Protein 2E6M (pdb70)

GO terms:
  GO:0005634 nucleus (C, EXP)
  GO:0016887 ATP hydrolysis activity (F, EXP)
  GO:0005634 nucleus (C, IDA)
  GO:0005654 nucleoplasm (C, IDA)
  GO:0008408 3'-5' exonuclease activity (F, IDA)
  GO:0008340 determination of adult lifespan (P, IGI)
  GO:0000723 telomere maintenance (P, IGI)
  GO:0040009 regulation of growth rate (P, IMP)
  GO:0006259 DNA metabolic process (P, IMP)
  GO:0006260 DNA replication (P, IMP)
  GO:0090399 replicative senescence (P, IMP)
  GO:0000723 telomere maintenance (P, IMP)
  GO:0000781 chromosome, telomeric region (C, IMP)
  GO:0005657 replication fork (C, IMP)
  GO:0032392 DNA geometric change (P, IMP)
  GO:0005515 protein binding (F, IPI)

Nearest PDB structures (foldseek):
  2e6m-assembly1_A  TM=1.005E+00  e=3.335E-43  Mus musculus
  2fbv-assembly1_A  TM=9.699E-01  e=2.299E-34  Homo sapiens
  5zo3-assembly1_A  TM=8.367E-01  e=3.789E-10  Agrobacterium fabrum str. J-07
  7mpr-assembly1_A  TM=8.235E-01  e=8.306E-09  Brucella melitensis
  7mpu-assembly1_A-2  TM=7.447E-01  e=1.661E-08  Brucella melitensis

Solvent-accessible surface area: 9569 Å² total; per-residue (Å²): 209,76,77,97,12,99,9,89,25,71,58,37,45,1,89,98,21,87,55,0,18,135,29,0,86,31,5,28,156,166,43,74,117,42,53,15,0,0,2,29,7,15,95,25,123,194,80,190,155,30,142,3,0,0,0,0,0,0,34,39,95,75,69,0,5,0,0,0,9,46,43,22,126,91,37,1,100,1,0,78,117,0,0,58,45,150,44,4,78,0,0,2,37,46,0,84,43,10,20,144,19,0,67,138,26,47,108,1,78,1,38,40,64,26,30,0,25,90,29,0,28,116,96,48,181,51,100,104,140,50,55,35,8,22,0,0,86,116,18,36,33,70,52,11,91,97,61,151,81,23,79,46,25,67,0,50,81,107,84,5,76,134,88,8,44,64,22,0,0,8,15,0,12,0,0,12,45,0,44,76,104,2,52,115,91,125

Foldseek 3Di:
DFAAFWLPADEAEAEEQVVVLVVLVVVVVPDWAPAEWQWDWAWADPPDDIATQWIKTHRDSHYIYIYGDLSYPAHRPNNLCSQQPQRYEYFAAPVVVVQVRCCVRPVRGGHRYHHLVVLCCVLVVHDDDDDLQRLCCVQVVHGYDCDCCQRNDHSSDPPQDPVNSGNNRSRSVSRVVSCVSSVDDD

Sequence (186 aa):
NLPFLEFPGSIVYSYEASDCSFLSEDISMRLSDGDVVGFDMEWPPPGKRSRVAVIQLCVSESKCYLFHISSMSVFPQGLKMLLENKSIKKAGVGIEGDQWKLLRDFDVKLESFVELTDVANEKLKCAETWSLNGLVKHVLGKQLLKDKSIRCSNWSNFPLTEDQKLYAATDAYAGLIIYQKLGNLG

Radius of gyration: 15.63 Å; Cα contacts (8 Å, |Δi|>4): 360; chains: 1; bounding box: 38×46×33 Å

Secondary structure (DSSP, 8-state):
-PPBP---SEEEEE-SHHHHHHHHHHHHHH--TT-EEEEEEE-----SPPPP-EEEEE-SSSEEEEE-GGG-SS--HHHHHHHT-TTSEEEESSHHHHHHHHHHHH-----SEEEHHHHHHHHTT------HHHHIIIIIS-B----HHHHTS-TTSSSPPHHHHHHHHHHHHHHHHHHHHHHT--

B-factor: mean 24.96, std 11.15, range [9.78, 68.87]

Structure (mmCIF, N/CA/C/O backbone):
data_2E6M
#
_entry.id   2E6M
#
_cell.length_a   54.925
_cell.length_b   59.189
_cell.length_c   60.466
_cell.angle_alpha   90.00
_cell.angle_beta   90.00
_cell.angle_gamma   90.00
#
_symmetry.space_group_name_H-M   'P 21 21 21'
#
loop_
_entity.id
_entity.type
_entity.pdbx_description
1 polymer 'Werner syndrome ATP-dependent helicase homolog'
2 non-polymer 'SULFATE ION'
3 water water
#
loop_
_atom_site.group_PDB
_atom_site.id
_atom_site.type_symbol
_atom_site.label_atom_id
_atom_site.label_alt_id
_atom_site.label_comp_id
_atom_site.label_asym_id
_atom_site.label_entity_id
_atom_site.label_seq_id
_atom_site.pdbx_PDB_ins_code
_atom_site.Cartn_x
_atom_site.Cartn_y
_atom_site.Cartn_z
_atom_site.occupancy
_atom_site.B_iso_or_equiv
_atom_site.auth_seq_id
_atom_site.auth_comp_id
_atom_site.auth_asym_id
_atom_site.auth_atom_id
_atom_site.pdbx_PDB_model_num
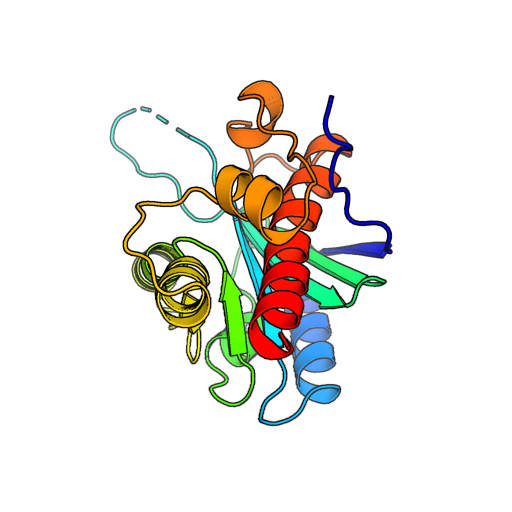ATOM 1 N N . ASN A 1 7 ? 1.654 8.465 54.046 1.00 51.48 37 ASN A N 1
ATOM 2 C CA . ASN A 1 7 ? 2.986 9.054 54.365 1.00 50.80 37 ASN A CA 1
ATOM 3 C C . ASN A 1 7 ? 4.122 8.080 54.081 1.00 49.36 37 ASN A C 1
ATOM 4 O O . ASN A 1 7 ? 4.408 7.196 54.893 1.00 49.89 37 ASN A O 1
ATOM 9 N N . LEU A 1 8 ? 4.761 8.233 52.926 1.00 46.52 38 LEU A N 1
ATOM 10 C CA . LEU A 1 8 ? 5.884 7.374 52.570 1.00 43.40 38 LEU A CA 1
ATOM 11 C C . LEU A 1 8 ? 7.180 8.065 52.967 1.00 40.98 38 LEU A C 1
ATOM 12 O O . LEU A 1 8 ? 7.328 9.278 52.793 1.00 39.79 38 LEU A O 1
ATOM 17 N N . PRO A 1 9 ? 8.135 7.304 53.523 1.00 39.48 39 PRO A N 1
ATOM 18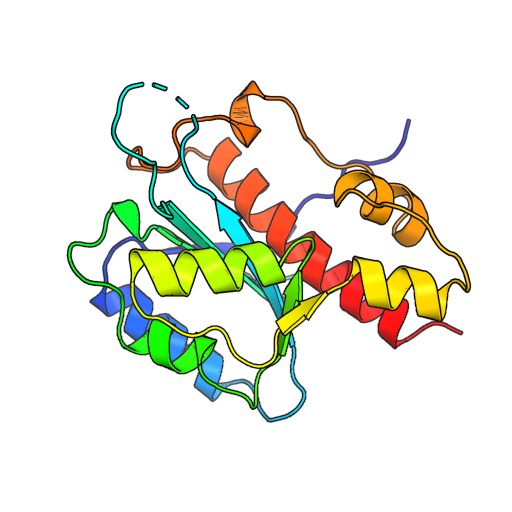 C CA . PRO A 1 9 ? 9.418 7.878 53.935 1.00 38.39 39 PRO A CA 1
ATOM 19 C C . PRO A 1 9 ? 10.102 8.505 52.723 1.00 37.65 39 PRO A C 1
ATOM 20 O O . PRO A 1 9 ? 9.891 8.072 51.590 1.00 36.65 39 PRO A O 1
ATOM 24 N N . PHE A 1 10 ? 10.912 9.529 52.960 1.00 36.28 40 PHE A N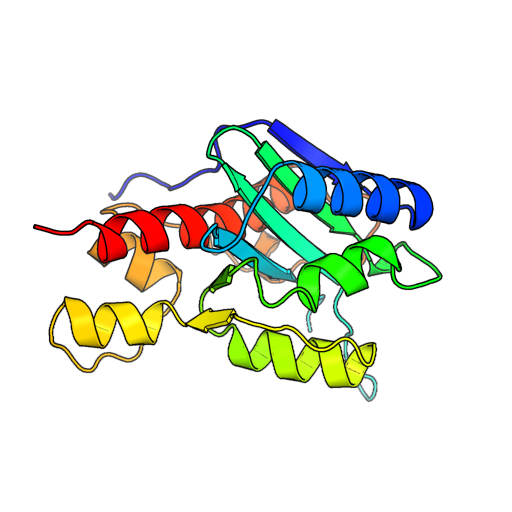 1
ATOM 25 C CA . PHE A 1 10 ? 11.619 10.191 51.877 1.00 35.48 40 PHE A CA 1
ATOM 26 C C . PHE A 1 10 ? 12.961 9.529 51.629 1.00 33.79 40 PHE A C 1
ATOM 27 O O . PHE A 1 10 ? 13.711 9.267 52.564 1.00 35.82 40 PHE A O 1
ATOM 35 N N . LEU A 1 11 ? 13.255 9.243 50.366 1.00 31.68 41 LEU A N 1
ATOM 36 C CA . LEU A 1 11 ? 14.528 8.632 50.012 1.00 28.21 41 LEU A CA 1
ATOM 37 C C . LEU A 1 11 ? 15.572 9.734 50.037 1.00 26.90 41 LEU A C 1
ATOM 38 O O . LEU A 1 11 ? 15.349 10.815 49.492 1.00 25.90 41 LEU A O 1
ATOM 43 N N . GLU A 1 12 ? 16.705 9.470 50.676 1.00 25.18 42 GLU A N 1
ATOM 44 C CA . GLU A 1 12 ? 17.783 10.451 50.742 1.00 24.35 42 GLU A CA 1
ATOM 45 C C . GLU A 1 12 ? 19.140 9.773 50.686 1.00 22.00 42 GLU A C 1
ATOM 46 O O . GLU A 1 12 ? 19.348 8.757 51.348 1.00 24.35 42 GLU A O 1
ATOM 52 N N . PHE A 1 13 ? 20.058 10.318 49.890 1.00 19.40 43 PHE A N 1
ATOM 53 C CA . PHE A 1 13 ? 21.400 9.745 49.800 1.00 17.74 43 PHE A CA 1
ATOM 54 C C . PHE A 1 13 ? 22.029 9.911 51.176 1.00 18.70 43 PHE A C 1
ATOM 55 O O . PHE A 1 13 ? 22.169 11.028 51.660 1.00 19.48 43 PHE A O 1
ATOM 63 N N . PRO A 1 14 ? 22.427 8.800 51.816 1.00 20.50 44 PRO A N 1
ATOM 64 C CA . PRO A 1 14 ? 23.032 8.846 53.147 1.00 20.81 44 PRO A CA 1
ATOM 65 C C . PRO A 1 14 ? 24.555 8.927 53.210 1.00 20.20 44 PRO A C 1
ATOM 66 O O . PRO A 1 14 ? 25.110 9.135 54.285 1.00 19.11 44 PRO A O 1
ATOM 70 N N . GLY A 1 15 ? 25.227 8.764 52.073 1.00 19.26 45 GLY A N 1
ATOM 71 C CA . GLY A 1 15 ? 26.680 8.784 52.079 1.00 18.35 45 GLY A CA 1
ATOM 72 C C . GLY A 1 15 ? 27.350 10.133 51.951 1.00 17.97 45 GLY A C 1
ATOM 73 O O . GLY A 1 15 ? 26.744 11.176 52.191 1.00 17.57 45 GLY A O 1
ATOM 74 N N . SER A 1 16 ? 28.622 10.107 51.570 1.00 18.95 46 SER A N 1
ATOM 75 C CA . SER A 1 16 ? 29.392 11.328 51.399 1.00 18.99 46 SER A CA 1
ATOM 76 C C . SER A 1 16 ? 29.225 11.877 49.992 1.00 18.79 46 SER A C 1
ATOM 77 O O . SER A 1 16 ? 29.330 11.141 49.009 1.00 19.41 46 SER A O 1
ATOM 80 N N . ILE A 1 17 ? 28.954 13.171 49.896 1.00 17.27 47 ILE A N 1
ATOM 81 C CA . ILE A 1 17 ? 28.809 13.808 48.601 1.00 16.89 47 ILE A CA 1
ATOM 82 C C . ILE A 1 17 ? 30.130 14.481 48.246 1.00 18.18 47 ILE A C 1
ATOM 83 O O . ILE A 1 17 ? 30.617 15.341 48.983 1.00 19.05 47 ILE A O 1
ATOM 88 N N . VAL A 1 18 ? 30.721 14.064 47.131 1.00 17.37 48 VAL A N 1
ATOM 89 C CA . VAL A 1 18 ? 31.972 14.645 46.660 1.00 16.61 48 VAL A CA 1
ATOM 90 C C . VAL A 1 18 ? 31.584 15.675 45.608 1.00 16.90 48 VAL A C 1
ATOM 91 O O . VAL A 1 18 ? 30.953 15.335 44.608 1.00 16.38 48 VAL A O 1
ATOM 95 N N . TYR A 1 19 ? 31.952 16.931 45.846 1.00 15.69 49 TYR A N 1
ATOM 96 C CA . TYR A 1 19 ? 31.629 18.024 44.936 1.00 15.33 49 TYR A CA 1
ATOM 97 C C . TYR A 1 19 ? 32.896 18.472 44.205 1.00 16.42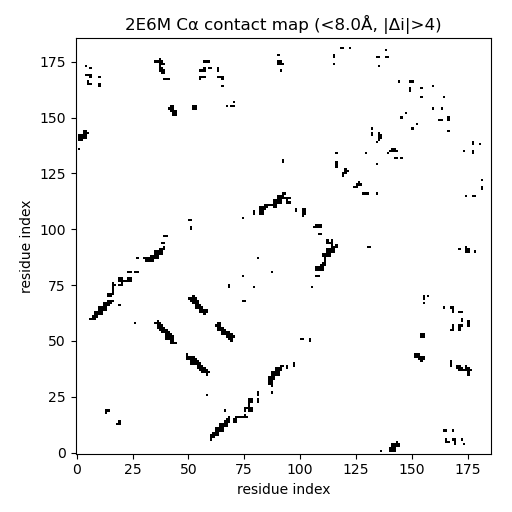 49 TYR A C 1
ATOM 98 O O . TYR A 1 19 ? 33.874 18.876 44.830 1.00 14.96 49 TYR A O 1
ATOM 107 N N . SER A 1 20 ? 32.862 18.392 42.877 1.00 15.00 50 SER A N 1
ATOM 108 C CA . SER A 1 20 ? 33.997 18.754 42.032 1.00 14.35 50 SER A CA 1
ATOM 109 C C . SER A 1 20 ? 33.532 19.752 40.981 1.00 14.33 50 SER A C 1
ATOM 110 O O . SER A 1 20 ? 32.593 19.480 40.235 1.00 12.52 50 SER A O 1
ATOM 113 N N . TYR A 1 21 ? 34.187 20.906 40.915 1.00 14.21 51 TYR A N 1
ATOM 114 C CA . TYR A 1 21 ? 33.788 21.930 39.958 1.00 13.92 51 TYR A CA 1
ATOM 115 C C . TYR A 1 21 ? 34.933 22.420 39.078 1.00 13.54 51 TYR A C 1
ATOM 116 O O . TYR A 1 21 ? 34.809 23.445 38.409 1.00 14.55 51 TYR A O 1
ATOM 125 N N . GLU A 1 22 ? 36.041 21.683 39.094 1.00 13.43 52 GLU A N 1
ATOM 126 C CA . GLU A 1 22 ? 37.212 21.993 38.280 1.00 14.66 52 GLU A CA 1
ATOM 127 C C . GLU A 1 22 ? 37.508 20.768 37.420 1.00 14.63 52 GLU A C 1
ATOM 128 O O . GLU A 1 22 ? 37.465 19.635 37.894 1.00 15.63 52 GLU A O 1
ATOM 134 N N . ALA A 1 23 ? 37.803 21.000 36.147 1.00 15.80 53 ALA A N 1
ATOM 135 C CA . ALA A 1 23 ? 38.069 19.923 35.203 1.00 14.91 53 ALA A CA 1
ATOM 136 C C . ALA A 1 23 ? 39.164 18.943 35.603 1.00 15.00 53 ALA A C 1
ATOM 137 O O . ALA A 1 23 ? 38.989 17.731 35.484 1.00 13.91 53 ALA A O 1
ATOM 139 N N . SER A 1 24 ? 40.300 19.455 36.061 1.00 16.12 54 SER A N 1
ATOM 140 C CA . SER A 1 24 ? 41.402 18.573 36.438 1.00 17.76 54 SER A CA 1
ATOM 141 C C . SER A 1 24 ? 40.995 17.655 37.577 1.00 17.28 54 SER A C 1
ATOM 142 O O . SER A 1 24 ? 41.194 16.446 37.506 1.00 17.26 54 SER A O 1
ATOM 145 N N . ASP A 1 25 ? 40.416 18.236 38.623 1.00 17.48 55 ASP A N 1
ATOM 146 C CA . ASP A 1 25 ? 39.957 17.474 39.774 1.00 17.23 55 ASP A CA 1
ATOM 147 C C . ASP A 1 25 ? 38.958 16.423 39.299 1.00 17.86 55 ASP A C 1
ATOM 148 O O . ASP A 1 25 ? 39.075 15.245 39.634 1.00 18.47 55 ASP A O 1
ATOM 153 N N . CYS A 1 26 ? 37.985 16.855 38.501 1.00 16.47 56 CYS A N 1
ATOM 154 C CA . CYS A 1 26 ? 36.969 15.950 37.980 1.00 16.13 56 CYS A CA 1
ATOM 155 C C . CYS A 1 26 ? 37.584 14.789 37.200 1.00 15.86 56 CYS A C 1
ATOM 156 O O . CYS A 1 26 ? 37.173 13.640 37.368 1.00 15.07 56 CYS A O 1
ATOM 159 N N . SER A 1 27 ? 38.565 15.081 36.348 1.00 15.81 57 SER A N 1
ATOM 160 C CA . SER A 1 27 ? 39.217 14.026 35.573 1.00 16.46 57 SER A CA 1
ATOM 161 C C . SER A 1 27 ? 39.946 13.033 36.468 1.00 17.25 57 SER A C 1
ATOM 162 O O . SER A 1 27 ? 39.931 11.826 36.217 1.00 17.89 57 SER A O 1
ATOM 165 N N . PHE A 1 28 ? 40.586 13.541 37.516 1.00 18.05 58 PHE A N 1
ATOM 166 C CA . PHE A 1 28 ? 41.314 12.686 38.449 1.00 19.63 58 PHE A CA 1
ATOM 167 C C . PHE A 1 28 ? 40.352 11.748 39.177 1.00 17.39 58 PHE A C 1
ATOM 168 O O . PHE A 1 28 ? 40.617 10.549 39.321 1.00 16.96 58 PHE A O 1
ATOM 176 N N . LEU A 1 29 ? 39.238 12.307 39.641 1.00 15.64 59 LEU A N 1
ATOM 177 C CA . LEU A 1 29 ? 38.227 11.535 40.358 1.00 15.32 59 LEU A CA 1
ATOM 178 C C . LEU A 1 29 ? 37.581 10.508 39.446 1.00 14.45 59 LEU A C 1
ATOM 179 O O . LEU A 1 29 ? 37.327 9.385 39.855 1.00 13.05 59 LEU A O 1
ATOM 184 N N . SER A 1 30 ? 37.309 10.901 38.207 1.00 15.12 60 SER A N 1
ATOM 185 C CA . SER A 1 30 ? 36.693 9.988 37.258 1.00 16.98 60 SER A CA 1
ATOM 186 C C . SER A 1 30 ? 37.616 8.813 36.953 1.00 18.43 60 SER A C 1
ATOM 187 O O . SER A 1 30 ? 37.161 7.679 36.821 1.00 18.61 60 SER A O 1
ATOM 190 N N . GLU A 1 31 ? 38.911 9.081 36.837 1.00 18.58 61 GLU A N 1
ATOM 191 C CA . GLU A 1 31 ? 39.867 8.015 36.567 1.00 20.53 61 GLU A CA 1
ATOM 192 C C . GLU A 1 31 ? 39.918 7.092 37.775 1.00 21.76 61 GLU A C 1
ATOM 193 O O . GLU A 1 31 ? 40.044 5.880 37.635 1.00 19.50 61 GLU A O 1
ATOM 199 N N . ASP A 1 32 ? 39.806 7.672 38.963 1.00 22.00 62 ASP A N 1
ATOM 200 C CA . ASP A 1 32 ? 39.819 6.889 40.185 1.00 24.40 62 ASP A CA 1
ATOM 201 C C . ASP A 1 32 ? 38.616 5.938 40.183 1.00 24.42 62 ASP A C 1
ATOM 202 O O . ASP A 1 32 ? 38.735 4.764 40.544 1.00 23.14 62 ASP A O 1
ATOM 207 N N . ILE A 1 33 ? 37.463 6.444 39.753 1.00 22.56 63 ILE A N 1
ATOM 208 C CA . ILE A 1 33 ? 36.259 5.629 39.681 1.00 22.31 63 ILE A CA 1
ATOM 209 C C . ILE A 1 33 ? 36.464 4.482 38.694 1.00 23.75 63 ILE A C 1
ATOM 210 O O . ILE A 1 33 ? 36.172 3.331 39.008 1.00 24.47 63 ILE A O 1
ATOM 215 N N . SER A 1 34 ? 36.968 4.795 37.504 1.00 23.94 64 SER A N 1
ATOM 216 C CA . SER A 1 34 ? 37.225 3.771 36.497 1.00 27.29 64 SER A CA 1
ATOM 217 C C . SER A 1 34 ? 38.222 2.729 37.009 1.00 28.82 64 SER A C 1
ATOM 218 O O . SER A 1 34 ? 38.148 1.559 36.643 1.00 30.17 64 SER A O 1
ATOM 221 N N . MET A 1 35 ? 39.156 3.165 37.851 1.00 30.10 65 MET A N 1
ATOM 222 C CA . MET A 1 35 ? 40.178 2.280 38.409 1.00 31.81 65 MET A CA 1
ATOM 223 C C . MET A 1 35 ? 39.614 1.243 39.372 1.00 30.37 65 MET A C 1
ATOM 224 O O . MET A 1 35 ? 40.057 0.097 39.381 1.00 30.19 65 MET A O 1
ATOM 229 N N . ARG A 1 36 ? 38.643 1.649 40.182 1.00 28.81 66 ARG A N 1
ATOM 230 C CA . ARG A 1 36 ? 38.046 0.760 41.174 1.00 30.88 66 ARG A CA 1
ATOM 231 C C . ARG A 1 36 ? 36.916 -0.148 40.687 1.00 30.46 66 ARG A C 1
ATOM 232 O O . ARG A 1 36 ? 36.467 -1.030 41.425 1.00 30.73 66 ARG A O 1
ATOM 240 N N . LEU A 1 37 ? 36.461 0.057 39.455 1.00 28.14 67 LEU A N 1
ATOM 241 C CA . LEU A 1 37 ? 35.389 -0.761 38.906 1.00 26.68 67 LEU A CA 1
ATOM 242 C C . LEU A 1 37 ? 35.868 -1.622 37.739 1.00 28.18 67 LEU A C 1
ATOM 243 O O . LEU A 1 37 ? 36.910 -1.355 37.134 1.00 28.14 67 LEU A O 1
ATOM 248 N N . SER A 1 38 ? 35.103 -2.659 37.423 1.00 27.83 68 SER A N 1
ATOM 249 C CA . SER A 1 38 ? 35.457 -3.539 36.320 1.00 27.94 68 SER A CA 1
ATOM 250 C C . SER A 1 38 ? 34.215 -3.825 35.500 1.00 28.10 68 SER A C 1
ATOM 251 O O . SER A 1 38 ? 33.126 -3.360 35.824 1.00 28.03 68 SER A O 1
ATOM 254 N N . ASP A 1 39 ? 34.384 -4.597 34.438 1.00 27.64 69 ASP A N 1
ATOM 255 C CA . ASP A 1 39 ? 33.272 -4.937 33.566 1.00 27.58 69 ASP A CA 1
ATOM 256 C C . ASP A 1 39 ? 32.082 -5.482 34.356 1.00 24.67 69 ASP A C 1
ATOM 257 O O . ASP A 1 39 ? 32.231 -6.357 35.217 1.00 22.73 69 ASP A O 1
ATOM 262 N N . GLY A 1 40 ? 30.901 -4.954 34.064 1.00 21.14 70 GLY A N 1
ATOM 263 C CA . GLY A 1 40 ? 29.708 -5.424 34.735 1.00 20.78 70 GLY A CA 1
ATOM 264 C C . GLY A 1 40 ? 29.224 -4.516 35.842 1.00 19.57 70 GLY A C 1
ATOM 265 O O . GLY A 1 40 ? 28.055 -4.566 36.211 1.00 21.08 70 GLY A O 1
ATOM 266 N N . ASP A 1 41 ? 30.113 -3.691 36.382 1.00 18.28 71 ASP A N 1
ATOM 267 C CA . ASP A 1 41 ? 29.729 -2.780 37.451 1.00 18.59 71 ASP A CA 1
ATOM 268 C C . ASP A 1 41 ? 28.792 -1.699 36.942 1.00 18.56 71 ASP A C 1
ATOM 269 O O . ASP A 1 41 ? 28.753 -1.394 35.740 1.00 15.73 71 ASP A O 1
ATOM 274 N N . VAL A 1 42 ? 28.027 -1.131 37.865 1.00 16.19 72 VAL A N 1
ATOM 275 C CA . VAL A 1 42 ? 27.073 -0.093 37.529 1.00 18.53 72 VAL A CA 1
ATOM 276 C C . VAL A 1 42 ? 27.202 1.074 38.502 1.00 18.41 72 VAL A C 1
ATOM 277 O O . VAL A 1 42 ? 27.647 0.898 39.642 1.00 19.65 72 VAL A O 1
ATOM 281 N N . VAL A 1 43 ? 26.845 2.267 38.032 1.00 17.19 73 VAL A N 1
ATOM 282 C CA . VAL A 1 43 ? 26.844 3.467 38.864 1.00 15.76 73 VAL A CA 1
ATOM 283 C C . VAL A 1 43 ? 25.486 4.122 38.648 1.00 16.57 73 VAL A C 1
ATOM 284 O O . VAL A 1 43 ? 24.899 3.995 37.562 1.00 14.48 73 VAL A O 1
ATOM 288 N N . GLY A 1 44 ? 24.963 4.779 39.683 1.00 14.20 74 GLY A N 1
ATOM 289 C CA . GLY A 1 44 ? 23.697 5.476 39.534 1.00 13.52 74 GLY A CA 1
ATOM 290 C C . GLY A 1 44 ? 24.036 6.708 38.717 1.00 14.39 74 GLY A C 1
ATOM 291 O O . GLY A 1 44 ? 25.095 7.306 38.935 1.00 15.45 74 GLY A O 1
ATOM 292 N N . PHE A 1 45 ? 23.169 7.100 37.787 1.00 14.69 75 PHE A N 1
ATOM 293 C CA . PHE A 1 45 ? 23.454 8.258 36.933 1.00 13.74 75 PHE A CA 1
ATOM 294 C C . PHE A 1 45 ? 22.267 9.185 36.695 1.00 13.98 75 PHE A C 1
ATOM 295 O O . PHE A 1 45 ? 21.132 8.740 36.605 1.00 13.36 75 PHE A O 1
ATOM 303 N N . ASP A 1 46 ? 22.555 10.479 36.585 1.00 17.41 76 ASP A N 1
ATOM 304 C CA . ASP A 1 46 ? 21.548 11.502 36.292 1.00 16.45 76 ASP A CA 1
ATOM 305 C C . ASP A 1 46 ? 22.288 12.803 35.987 1.00 16.55 76 ASP A C 1
ATOM 306 O O . ASP A 1 46 ? 23.499 12.900 36.214 1.00 15.03 76 ASP A O 1
ATOM 311 N N . MET A 1 47 ? 21.569 13.788 35.454 1.00 15.83 77 MET A N 1
ATOM 312 C CA . MET A 1 47 ? 22.160 15.080 35.105 1.00 16.72 77 MET A CA 1
ATOM 313 C C . MET A 1 47 ? 21.141 16.164 35.377 1.00 16.96 77 MET A C 1
ATOM 314 O O . MET A 1 47 ? 19.939 15.914 35.313 1.00 18.12 77 MET A O 1
ATOM 319 N N . GLU A 1 48 ? 21.624 17.370 35.657 1.00 15.84 78 GLU A N 1
ATOM 320 C CA . GLU A 1 48 ? 20.742 18.496 35.933 1.00 16.68 78 GLU A CA 1
ATOM 321 C C . GLU A 1 48 ? 21.135 19.679 35.058 1.00 18.01 78 GLU A C 1
ATOM 322 O O . GLU A 1 48 ? 22.265 19.770 34.580 1.00 16.45 78 GLU A O 1
ATOM 328 N N . TRP A 1 49 ? 20.189 20.578 34.841 1.00 19.35 79 TRP A N 1
ATOM 329 C CA . TRP A 1 49 ? 20.446 21.775 34.057 1.00 21.64 79 TRP A CA 1
ATOM 330 C C . TRP A 1 49 ? 19.349 22.787 34.359 1.00 21.53 79 TRP A C 1
ATOM 331 O O . TRP A 1 49 ? 18.221 22.413 34.684 1.00 17.22 79 TRP A O 1
ATOM 342 N N . PRO A 1 50 ? 19.681 24.087 34.291 1.00 22.30 80 PRO A N 1
ATOM 343 C CA . PRO A 1 50 ? 18.704 25.144 34.564 1.00 25.42 80 PRO A CA 1
ATOM 344 C C . PRO A 1 50 ? 17.554 25.166 33.557 1.00 28.50 80 PRO A C 1
ATOM 345 O O . PRO A 1 50 ? 17.722 24.792 32.393 1.00 27.65 80 PRO A O 1
ATOM 349 N N . PRO A 1 51 ? 16.359 25.585 34.006 1.00 31.92 81 PRO A N 1
ATOM 350 C CA . PRO A 1 51 ? 15.180 25.655 33.138 1.00 33.57 81 PRO A CA 1
ATOM 351 C C . PRO A 1 51 ? 15.159 26.935 32.303 1.00 35.07 81 PRO A C 1
ATOM 352 O O . PRO A 1 51 ? 15.838 27.035 31.278 1.00 36.68 81 PRO A O 1
ATOM 356 N N . PRO A 1 55 ? 15.234 32.677 26.211 1.00 65.89 85 PRO A N 1
ATOM 357 C CA . PRO A 1 55 ? 14.236 32.934 25.166 1.00 65.73 85 PRO A CA 1
ATOM 358 C C . PRO A 1 55 ? 14.562 32.226 23.851 1.00 64.97 85 PRO A C 1
ATOM 359 O O . PRO A 1 55 ? 13.710 31.551 23.271 1.00 65.02 85 PRO A O 1
ATOM 363 N N . GLY A 1 56 ? 15.799 32.385 23.389 1.00 64.07 86 GLY A N 1
ATOM 364 C CA . GLY A 1 56 ? 16.212 31.754 22.149 1.00 62.87 86 GLY A CA 1
ATOM 365 C C . GLY A 1 56 ? 17.309 30.722 22.335 1.00 62.11 86 GLY A C 1
ATOM 366 O O . GLY A 1 56 ? 17.431 29.791 21.539 1.00 61.93 86 GLY A O 1
ATOM 367 N N . LYS A 1 57 ? 18.110 30.884 23.384 1.00 61.63 87 LYS A N 1
ATOM 368 C CA . LYS A 1 57 ? 19.201 29.954 23.662 1.00 61.07 87 LYS A CA 1
ATOM 369 C C . LYS A 1 57 ? 18.740 28.818 24.566 1.00 60.00 87 LYS A C 1
ATOM 370 O O . LYS A 1 57 ? 17.886 29.011 25.434 1.00 60.07 87 LYS A O 1
ATOM 376 N N . ARG A 1 58 ? 19.309 27.634 24.359 1.00 57.73 88 ARG A N 1
ATOM 377 C CA . ARG A 1 58 ? 18.955 26.479 25.169 1.00 55.43 88 ARG A CA 1
ATOM 378 C C . ARG A 1 58 ? 19.932 26.315 26.325 1.00 52.15 88 ARG A C 1
ATOM 379 O O . ARG A 1 58 ? 21.053 26.824 26.283 1.00 51.62 88 ARG A O 1
ATOM 387 N N . SER A 1 59 ? 19.493 25.600 27.356 1.00 48.29 89 SER A N 1
ATOM 388 C CA . SER A 1 59 ? 20.306 25.366 28.542 1.00 44.44 89 SER A CA 1
ATOM 389 C C . SER A 1 59 ? 21.126 24.086 28.424 1.00 41.15 89 SER A C 1
ATOM 390 O O . SER A 1 59 ? 20.583 23.019 28.148 1.00 41.12 89 SER A O 1
ATOM 393 N N . ARG A 1 60 ? 22.433 24.195 28.639 1.00 36.65 90 ARG A N 1
ATOM 394 C CA . ARG A 1 60 ? 23.305 23.033 28.552 1.00 33.46 90 ARG A CA 1
ATOM 395 C C . ARG A 1 60 ? 23.437 22.346 29.907 1.00 29.02 90 ARG A C 1
ATOM 396 O O . ARG A 1 60 ? 23.120 22.931 30.945 1.00 27.70 90 ARG A O 1
ATOM 404 N N . VAL A 1 61 ? 23.895 21.100 29.890 1.00 25.06 91 VAL A N 1
ATOM 405 C CA . VAL A 1 61 ? 24.053 20.329 31.119 1.00 21.12 91 VAL A CA 1
ATOM 406 C C . VAL A 1 61 ? 24.947 21.088 32.091 1.00 18.05 91 VAL A C 1
ATOM 407 O O . VAL A 1 61 ? 26.022 21.566 31.717 1.00 16.97 91 VAL A O 1
ATOM 411 N N . ALA A 1 62 ? 24.485 21.222 33.333 1.00 15.09 92 ALA A N 1
ATOM 412 C CA . ALA A 1 62 ? 25.238 21.934 34.365 1.00 13.03 92 ALA A CA 1
ATOM 413 C C . ALA A 1 62 ? 25.884 20.970 35.354 1.00 13.36 92 ALA A C 1
ATOM 414 O O . ALA A 1 62 ? 26.999 21.199 35.810 1.00 12.99 92 ALA A O 1
ATOM 416 N N . VAL A 1 63 ? 25.175 19.895 35.687 1.00 13.26 93 VAL A N 1
ATOM 417 C CA . VAL A 1 63 ? 25.689 18.912 36.635 1.00 13.21 93 VAL A CA 1
ATOM 418 C C . VAL A 1 63 ? 25.494 17.476 36.169 1.00 12.42 93 VAL A C 1
ATOM 419 O O . VAL A 1 63 ? 24.475 17.137 35.575 1.00 15.39 93 VAL A O 1
ATOM 423 N N . ILE A 1 64 ? 26.488 16.638 36.440 1.00 11.89 94 ILE A N 1
ATOM 424 C CA . ILE A 1 64 ? 26.424 15.220 36.110 1.00 12.19 94 ILE A CA 1
ATOM 425 C C . ILE A 1 64 ? 26.688 14.503 37.430 1.00 13.16 94 ILE A C 1
ATOM 426 O O . ILE A 1 64 ? 27.692 14.770 38.101 1.00 11.36 94 ILE A O 1
ATOM 431 N N . GLN A 1 65 ? 25.766 13.623 37.819 1.00 13.17 95 GLN A N 1
ATOM 432 C CA . GLN A 1 65 ? 25.897 12.892 39.075 1.00 12.85 95 GLN A CA 1
ATOM 433 C C . GLN A 1 65 ? 26.184 11.416 38.846 1.00 13.35 95 GLN A C 1
ATOM 434 O O . GLN A 1 65 ? 25.541 10.771 38.022 1.00 13.32 95 GLN A O 1
ATOM 440 N N . LEU A 1 66 ? 27.163 10.892 39.577 1.00 12.91 96 LEU A N 1
ATOM 441 C CA . LEU A 1 66 ? 27.519 9.486 39.496 1.00 13.13 96 LEU A CA 1
ATOM 442 C C . LEU A 1 66 ? 27.543 8.961 40.919 1.00 12.21 96 LEU A C 1
ATOM 443 O O . LEU A 1 66 ? 28.351 9.403 41.738 1.00 13.60 96 LEU A O 1
ATOM 448 N N . CYS A 1 67 ? 26.637 8.039 41.219 1.00 12.82 97 CYS A N 1
ATOM 449 C CA . CYS A 1 67 ? 26.575 7.441 42.544 1.00 14.12 97 CYS A CA 1
ATOM 450 C C . CYS A 1 67 ? 27.168 6.035 42.442 1.00 14.84 97 CYS A C 1
ATOM 451 O O . CYS A 1 67 ? 26.544 5.122 41.899 1.00 14.14 97 CYS A O 1
ATOM 454 N N . VAL A 1 68 ? 28.373 5.862 42.971 1.00 14.33 98 VAL A N 1
ATOM 455 C CA . VAL A 1 68 ? 29.038 4.572 42.897 1.00 15.24 98 VAL A CA 1
ATOM 456 C C . VAL A 1 68 ? 28.654 3.631 44.030 1.00 14.69 98 VAL A C 1
ATOM 457 O O . VAL A 1 68 ? 28.814 2.412 43.912 1.00 13.23 98 VAL A O 1
ATOM 461 N N . SER A 1 69 ? 28.140 4.183 45.121 1.00 12.14 99 SER A N 1
ATOM 462 C CA . SER A 1 69 ? 27.749 3.341 46.243 1.00 13.23 99 SER A CA 1
ATOM 463 C C . SER A 1 69 ? 26.846 4.110 47.179 1.00 14.74 99 SER A C 1
ATOM 464 O O . SER A 1 69 ? 26.590 5.298 46.979 1.00 13.62 99 SER A O 1
ATOM 467 N N . GLU A 1 70 ? 26.378 3.435 48.221 1.00 15.74 100 GLU A N 1
ATOM 468 C CA . GLU A 1 70 ? 25.507 4.081 49.179 1.00 16.48 100 GLU A CA 1
ATOM 469 C C . GLU A 1 70 ? 26.301 5.063 50.039 1.00 17.56 100 GLU A C 1
ATOM 470 O O . GLU A 1 70 ? 25.731 5.962 50.654 1.00 17.76 100 GLU A O 1
ATOM 476 N N . SER A 1 71 ? 27.621 4.906 50.055 1.00 17.64 101 SER A N 1
ATOM 477 C CA . SER A 1 71 ? 28.471 5.772 50.858 1.00 17.67 101 SER A CA 1
ATOM 478 C C . SER A 1 71 ? 29.154 6.896 50.087 1.00 16.92 101 SER A C 1
ATOM 479 O O . SER A 1 71 ? 29.737 7.794 50.693 1.00 15.94 101 SER A O 1
ATOM 482 N N . LYS A 1 72 ? 29.076 6.873 48.759 1.00 15.15 102 LYS A N 1
ATOM 483 C CA . LYS A 1 72 ? 29.726 7.922 47.983 1.00 16.11 102 LYS A CA 1
ATOM 484 C C . LYS A 1 72 ? 29.048 8.274 46.663 1.00 17.49 102 LYS A C 1
ATOM 485 O O . LYS A 1 72 ? 28.776 7.402 45.839 1.00 14.57 102 LYS A O 1
ATOM 491 N N . CYS A 1 73 ? 28.782 9.563 46.471 1.00 16.13 103 CYS A N 1
ATOM 492 C CA . CYS A 1 73 ? 28.167 10.045 45.243 1.00 14.94 103 CYS A CA 1
ATOM 493 C C . CYS A 1 73 ? 28.953 11.266 44.783 1.00 13.79 103 CYS A C 1
ATOM 494 O O . CYS A 1 73 ? 29.303 12.136 45.585 1.00 14.65 103 CYS A O 1
ATOM 497 N N . TYR A 1 74 ? 29.243 11.319 43.490 1.00 14.58 104 TYR A N 1
ATOM 498 C CA . TYR A 1 74 ? 30.002 12.423 42.925 1.00 14.19 104 TYR A CA 1
ATOM 499 C C . TYR A 1 74 ? 29.105 13.398 42.172 1.00 14.63 104 TYR A C 1
ATOM 500 O O . TYR A 1 74 ? 28.233 12.990 41.399 1.00 13.14 104 TYR A O 1
ATOM 509 N N . LEU A 1 75 ? 29.316 14.687 42.416 1.00 12.50 105 LEU A N 1
ATOM 510 C CA . LEU A 1 75 ? 28.568 15.736 41.740 1.00 12.23 105 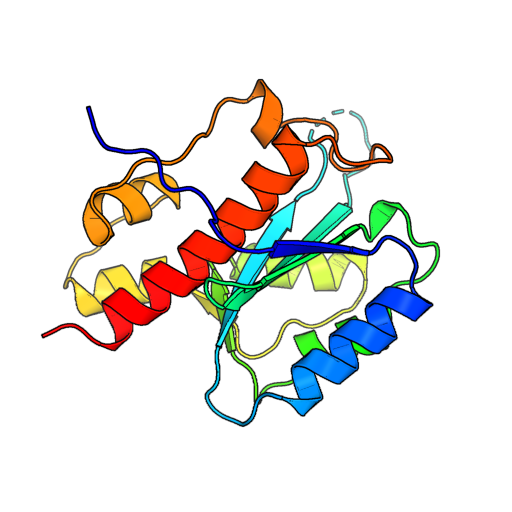LEU A CA 1
ATOM 511 C C . LEU A 1 75 ? 29.591 16.512 40.924 1.00 13.38 105 LEU A C 1
ATOM 512 O O . LEU A 1 75 ? 30.441 17.202 41.480 1.00 13.40 105 LEU A O 1
ATOM 517 N N . PHE A 1 76 ? 29.523 16.377 39.606 1.00 13.66 106 PHE A N 1
ATOM 518 C CA . PHE A 1 76 ? 30.449 17.070 38.722 1.00 14.30 106 PHE A CA 1
ATOM 519 C C . PHE A 1 76 ? 29.734 18.289 38.143 1.00 13.55 106 PHE A C 1
ATOM 520 O O . PHE A 1 76 ? 28.848 18.158 37.305 1.00 15.03 106 PHE A O 1
ATOM 528 N N . HIS A 1 77 ? 30.116 19.470 38.619 1.00 12.89 107 HIS A N 1
ATOM 529 C CA . HIS A 1 77 ? 29.503 20.731 38.201 1.00 11.77 107 HIS A CA 1
ATOM 530 C C . HIS A 1 77 ? 30.154 21.222 36.917 1.00 11.98 107 HIS A C 1
ATOM 531 O O . HIS A 1 77 ? 30.958 22.144 36.935 1.00 10.99 107 HIS A O 1
ATOM 538 N N . ILE A 1 78 ? 29.801 20.605 35.797 1.00 12.16 108 ILE A N 1
ATOM 539 C CA . ILE A 1 78 ? 30.413 20.969 34.529 1.00 15.52 108 ILE A CA 1
ATOM 540 C C . ILE A 1 78 ? 30.170 22.390 34.034 1.00 14.09 108 ILE A C 1
ATOM 541 O O . ILE A 1 78 ? 30.985 22.917 33.286 1.00 15.86 108 ILE A O 1
ATOM 546 N N . SER A 1 79 ? 29.069 23.017 34.445 1.00 14.45 109 SER A N 1
ATOM 547 C CA . SER A 1 79 ? 28.797 24.397 34.023 1.00 13.92 109 SER A CA 1
ATOM 548 C C . SER A 1 79 ? 29.853 25.349 34.596 1.00 14.58 109 SER A C 1
ATOM 549 O O . SER A 1 79 ? 30.043 26.463 34.098 1.00 12.89 109 SER A O 1
ATOM 552 N N . SER A 1 80 ? 30.545 24.908 35.646 1.00 13.47 110 SER A N 1
ATOM 553 C CA . SER A 1 80 ? 31.581 25.730 36.270 1.00 15.23 110 SER A CA 1
ATOM 554 C C . SER A 1 80 ? 32.951 25.422 35.685 1.00 15.53 110 SER A C 1
ATOM 555 O O . SER A 1 80 ? 33.947 25.994 36.116 1.00 17.24 110 SER A O 1
ATOM 558 N N . MET A 1 81 ? 32.988 24.515 34.711 1.00 14.76 111 MET A N 1
ATOM 559 C CA . MET A 1 81 ? 34.235 24.109 34.061 1.00 14.87 111 MET A CA 1
ATOM 560 C C . MET A 1 81 ? 34.339 24.699 32.651 1.00 15.06 111 MET A C 1
ATOM 561 O O . MET A 1 81 ? 33.373 24.658 31.892 1.00 17.75 111 MET A O 1
ATOM 566 N N . SER A 1 82 ? 35.507 25.236 32.302 1.00 14.75 112 SER A N 1
ATOM 567 C CA . SER A 1 82 ? 35.729 25.836 30.979 1.00 16.25 112 SER A CA 1
ATOM 568 C C . SER A 1 82 ? 35.974 24.780 29.907 1.00 15.88 112 SER A C 1
ATOM 569 O O . SER A 1 82 ? 35.873 25.053 28.709 1.00 17.51 112 SER A O 1
ATOM 572 N N . VAL A 1 83 ? 36.301 23.572 30.344 1.00 14.70 113 VAL A N 1
ATOM 573 C CA . VAL A 1 83 ? 36.552 22.480 29.422 1.00 15.40 113 VAL A CA 1
ATOM 574 C C . VAL A 1 83 ? 35.892 21.230 29.986 1.00 14.60 113 VAL A C 1
ATOM 575 O O . VAL A 1 83 ? 35.906 21.025 31.193 1.00 16.13 113 VAL A O 1
ATOM 579 N N . PHE A 1 84 ? 35.288 20.409 29.131 1.00 14.70 114 PHE A N 1
ATOM 580 C CA . PHE A 1 84 ? 34.659 19.183 29.614 1.00 14.16 114 PHE A CA 1
ATOM 581 C C . PHE A 1 84 ? 35.789 18.254 30.063 1.00 15.39 114 PHE A C 1
ATOM 582 O O . PHE A 1 84 ? 36.729 18.016 29.309 1.00 13.65 114 PHE A O 1
ATOM 590 N N . PRO A 1 85 ? 35.709 17.718 31.295 1.00 16.27 115 PRO A N 1
ATOM 591 C CA . PRO A 1 85 ? 36.705 16.812 31.892 1.00 15.65 115 PRO A CA 1
ATOM 592 C C . PRO A 1 85 ? 36.999 15.572 31.058 1.00 15.90 115 PRO A C 1
ATOM 593 O O . PRO A 1 85 ? 36.152 14.688 30.931 1.00 14.03 115 PRO A O 1
ATOM 597 N N . GLN A 1 86 ? 38.212 15.499 30.521 1.00 16.20 116 GLN A N 1
ATOM 598 C CA . GLN A 1 86 ? 38.629 14.371 29.703 1.00 17.06 116 GLN A CA 1
ATOM 599 C C . GLN A 1 86 ? 38.425 13.043 30.442 1.00 17.13 116 GLN A C 1
ATOM 600 O O . GLN A 1 86 ? 37.966 12.063 29.858 1.00 13.66 116 GLN A O 1
ATOM 606 N N . GLY A 1 87 ? 38.758 13.013 31.728 1.00 17.39 117 GLY A N 1
ATOM 607 C CA . GLY A 1 87 ? 38.594 11.790 32.500 1.00 16.42 117 GLY A CA 1
ATOM 608 C C . GLY A 1 87 ? 37.137 11.367 32.616 1.00 16.90 117 GLY A C 1
ATOM 609 O O . GLY A 1 87 ? 36.825 10.171 32.599 1.00 16.86 117 GLY A O 1
ATOM 610 N N . LEU A 1 88 ? 36.243 12.347 32.740 1.00 15.12 118 LEU A N 1
ATOM 611 C CA . LEU A 1 88 ? 34.810 12.070 32.851 1.00 16.17 118 LEU A CA 1
ATOM 612 C C . LEU A 1 88 ? 34.324 11.538 31.510 1.00 14.66 118 LEU A C 1
ATOM 613 O O . LEU A 1 88 ? 33.507 10.623 31.451 1.00 13.82 118 LEU A O 1
ATOM 618 N N . LYS A 1 89 ? 34.816 12.131 30.431 1.00 15.35 119 LYS A N 1
ATOM 619 C CA . LYS A 1 89 ? 34.422 11.684 29.102 1.00 17.68 119 LYS A CA 1
ATOM 620 C C . LYS A 1 89 ? 34.771 10.206 28.930 1.00 16.91 119 LYS A C 1
ATOM 621 O O . LYS A 1 89 ? 33.952 9.420 28.452 1.00 18.25 119 LYS A O 1
ATOM 627 N N . MET A 1 90 ? 35.985 9.829 29.326 1.00 18.52 120 MET A N 1
ATOM 628 C CA . MET A 1 90 ? 36.431 8.440 29.204 1.00 21.03 120 MET A CA 1
ATOM 629 C C . MET A 1 90 ? 35.565 7.484 30.018 1.00 19.44 120 MET A C 1
ATOM 630 O O . MET A 1 90 ? 35.226 6.398 29.561 1.00 18.92 120 MET A O 1
ATOM 635 N N . LEU A 1 91 ? 35.212 7.890 31.230 1.00 18.12 121 LEU A N 1
ATOM 636 C CA . LEU A 1 91 ? 34.369 7.063 32.086 1.00 15.78 121 LEU A CA 1
ATOM 637 C C . LEU A 1 91 ? 32.999 6.859 31.427 1.00 14.93 121 LEU A C 1
ATOM 638 O O . LEU A 1 91 ? 32.521 5.733 31.301 1.00 13.28 121 LEU A O 1
ATOM 643 N N . LEU A 1 92 ? 32.373 7.953 31.001 1.00 13.99 122 LEU A N 1
ATOM 644 C CA . LEU A 1 92 ? 31.059 7.868 30.376 1.00 14.43 122 LEU A CA 1
ATOM 645 C C . LEU A 1 92 ? 31.067 7.039 29.092 1.00 15.67 122 LEU A C 1
ATOM 646 O O . LEU A 1 92 ? 30.114 6.306 28.812 1.00 16.46 122 LEU A O 1
ATOM 651 N N . GLU A 1 93 ? 32.140 7.144 28.315 1.00 15.70 123 GLU A N 1
ATOM 652 C CA . GLU A 1 93 ? 32.229 6.383 27.074 1.00 17.87 123 GLU A CA 1
ATOM 653 C C . GLU A 1 93 ? 32.779 4.973 27.308 1.00 19.45 123 GLU A C 1
ATOM 654 O O . GLU A 1 93 ? 32.939 4.201 26.363 1.00 20.61 123 GLU A O 1
ATOM 660 N N . ASN A 1 94 ? 33.056 4.639 28.569 1.00 18.68 124 ASN A N 1
ATOM 661 C CA . ASN A 1 94 ? 33.578 3.317 28.931 1.00 20.20 124 ASN A CA 1
ATOM 662 C C . ASN A 1 94 ? 32.434 2.300 28.931 1.00 21.16 124 ASN A C 1
ATOM 663 O O . ASN A 1 94 ? 31.590 2.314 29.828 1.00 20.55 124 ASN A O 1
ATOM 668 N N . LYS A 1 95 ? 32.414 1.413 27.938 1.00 20.89 125 LYS A N 1
ATOM 669 C CA . LYS A 1 95 ? 31.358 0.403 27.825 1.00 21.71 125 LYS A CA 1
ATOM 670 C C . LYS A 1 95 ? 31.373 -0.643 28.937 1.00 20.94 125 LYS A C 1
ATOM 671 O O . LYS A 1 95 ? 30.393 -1.358 29.132 1.00 21.33 125 LYS A O 1
ATOM 677 N N . SER A 1 96 ? 32.484 -0.744 29.655 1.00 19.79 126 SER A N 1
ATOM 678 C CA . SER A 1 96 ? 32.602 -1.717 30.735 1.00 21.53 126 SER A CA 1
ATOM 679 C C . SER A 1 96 ? 31.773 -1.354 31.963 1.00 20.16 126 SER A C 1
ATOM 680 O O . SER A 1 96 ? 31.338 -2.230 32.711 1.00 22.76 126 SER A O 1
ATOM 683 N N . ILE A 1 97 ? 31.553 -0.062 32.164 1.00 19.55 127 ILE A N 1
ATOM 684 C CA . ILE A 1 97 ? 30.795 0.414 33.316 1.00 18.17 127 ILE A CA 1
ATOM 685 C C . ILE A 1 97 ? 29.398 0.858 32.898 1.00 18.30 127 ILE A C 1
ATOM 686 O O . ILE A 1 97 ? 29.246 1.730 32.039 1.00 18.05 127 ILE A O 1
ATOM 691 N N . LYS A 1 98 ? 28.378 0.246 33.494 1.00 16.62 128 LYS A N 1
ATOM 692 C CA . LYS A 1 98 ? 26.998 0.598 33.180 1.00 17.10 128 LYS A CA 1
ATOM 693 C C . LYS A 1 98 ? 26.566 1.835 33.957 1.00 16.23 128 LYS A C 1
ATOM 694 O O . LYS A 1 98 ? 27.053 2.095 35.061 1.00 17.51 128 LYS A O 1
ATOM 700 N N . LYS A 1 99 ? 25.645 2.591 33.374 1.00 15.15 129 LYS A N 1
ATOM 701 C CA . LYS A 1 99 ? 25.106 3.792 34.005 1.00 15.93 129 LYS A CA 1
ATOM 702 C C . LYS A 1 99 ? 23.595 3.605 34.059 1.00 15.35 129 LYS A C 1
ATOM 703 O O . LYS A 1 99 ? 22.944 3.532 33.019 1.00 17.08 129 LYS A O 1
ATOM 709 N N . ALA A 1 100 ? 23.046 3.513 35.269 1.00 13.82 130 ALA A N 1
ATOM 710 C CA . ALA A 1 100 ? 21.615 3.308 35.443 1.00 13.04 130 ALA A CA 1
ATOM 711 C C . ALA A 1 100 ? 20.884 4.595 35.786 1.00 14.16 130 ALA A C 1
ATOM 712 O O . ALA A 1 100 ? 21.268 5.323 36.707 1.00 14.38 130 ALA A O 1
ATOM 714 N N . GLY A 1 101 ? 19.818 4.861 35.042 1.00 14.31 131 GLY A N 1
ATOM 715 C CA . GLY A 1 101 ? 19.042 6.058 35.268 1.00 16.86 131 GLY A CA 1
ATOM 716 C C . GLY A 1 101 ? 17.654 5.924 34.683 1.00 18.24 131 GLY A C 1
ATOM 717 O O . GLY A 1 101 ? 17.282 4.866 34.172 1.00 17.21 131 GLY A O 1
ATOM 718 N N . VAL A 1 102 ? 16.889 7.005 34.778 1.00 19.21 132 VAL A N 1
ATOM 719 C CA . VAL A 1 102 ? 15.525 7.071 34.267 1.00 20.21 132 VAL A CA 1
ATOM 720 C C . VAL A 1 102 ? 15.488 8.198 33.241 1.00 20.53 132 VAL A C 1
ATOM 721 O O . VAL A 1 102 ? 15.836 9.339 33.551 1.00 21.44 132 VAL A O 1
ATOM 725 N N . GLY A 1 103 ? 15.072 7.871 32.021 1.00 21.13 133 GLY A N 1
ATOM 726 C CA . GLY A 1 103 ? 15.040 8.858 30.958 1.00 21.48 133 GLY A CA 1
ATOM 727 C C . GLY A 1 103 ? 16.482 9.120 30.573 1.00 22.09 133 GLY A C 1
ATOM 728 O O . GLY A 1 103 ? 16.834 10.205 30.105 1.00 22.77 133 GLY A O 1
ATOM 729 N N . ILE A 1 104 ? 17.321 8.103 30.766 1.00 21.10 134 ILE A N 1
ATOM 730 C CA . ILE A 1 104 ? 18.746 8.216 30.489 1.00 18.27 134 ILE A CA 1
ATOM 731 C C . ILE A 1 104 ? 19.127 8.297 29.002 1.00 20.10 134 ILE A C 1
ATOM 732 O O . ILE A 1 104 ? 20.193 8.812 28.661 1.00 17.94 134 ILE A O 1
ATOM 737 N N . GLU A 1 105 ? 18.267 7.819 28.107 1.00 21.87 135 GLU A N 1
ATOM 738 C CA . GLU A 1 105 ? 18.587 7.925 26.683 1.00 22.57 135 GLU A CA 1
ATOM 739 C C . GLU A 1 105 ? 18.567 9.405 26.303 1.00 20.72 135 GLU A C 1
ATOM 740 O O . GLU A 1 105 ? 19.365 9.860 25.483 1.00 20.75 135 GLU A O 1
ATOM 746 N N . GLY A 1 106 ? 17.645 10.153 26.903 1.00 20.12 136 GLY A N 1
ATOM 747 C CA . GLY A 1 106 ? 17.559 11.578 26.630 1.00 20.10 136 GLY A CA 1
ATOM 748 C C . GLY A 1 106 ? 18.846 12.248 27.076 1.00 19.45 136 GLY A C 1
ATOM 749 O O . GLY A 1 106 ? 19.332 13.183 26.440 1.00 16.97 136 GLY A O 1
ATOM 750 N N . ASP A 1 107 ? 19.399 11.763 28.184 1.00 19.62 137 ASP A N 1
ATOM 751 C CA . ASP A 1 107 ? 20.648 12.297 28.709 1.00 21.01 137 ASP A CA 1
ATOM 752 C C . ASP A 1 107 ? 21.769 12.025 27.712 1.00 20.19 137 ASP A C 1
ATOM 753 O O . ASP A 1 107 ? 22.645 12.861 27.506 1.00 19.45 137 ASP A O 1
ATOM 758 N N . GLN A 1 108 ? 21.736 10.849 27.096 1.00 20.21 138 GLN A N 1
ATOM 759 C CA . GLN A 1 108 ? 22.750 10.484 26.122 1.00 22.19 138 GLN A CA 1
ATOM 760 C C . GLN A 1 108 ? 22.710 11.468 24.958 1.00 22.08 138 GLN A C 1
ATOM 761 O O . GLN A 1 108 ? 23.731 12.037 24.573 1.00 22.59 138 GLN A O 1
ATOM 767 N N . TRP A 1 109 ? 21.522 11.660 24.398 1.00 22.39 139 TRP A N 1
ATOM 768 C CA . TRP A 1 109 ? 21.349 12.583 23.277 1.00 24.43 139 TRP A CA 1
ATOM 769 C C . TRP A 1 109 ? 21.874 13.967 23.630 1.00 23.31 139 TRP A C 1
ATOM 770 O O . TRP A 1 109 ? 22.614 14.581 22.863 1.00 24.69 139 TRP A O 1
ATOM 781 N N . LYS A 1 110 ? 21.493 14.445 24.807 1.00 22.73 140 LYS A N 1
ATOM 782 C CA . LYS A 1 110 ? 21.891 15.765 25.267 1.00 23.81 140 LYS A CA 1
ATOM 783 C C . LYS A 1 110 ? 23.403 15.927 25.417 1.00 24.88 140 LYS A C 1
ATOM 784 O O . LYS A 1 110 ? 23.961 16.944 24.994 1.00 25.52 140 LYS A O 1
ATOM 790 N N . LEU A 1 111 ? 24.064 14.936 26.013 1.00 23.36 141 LEU A N 1
ATOM 791 C CA . LEU A 1 111 ? 25.514 14.988 26.191 1.00 23.72 141 LEU A CA 1
ATOM 792 C C . LEU A 1 111 ? 26.220 15.020 24.852 1.00 23.56 141 LEU A C 1
ATOM 793 O O . LEU A 1 111 ? 27.253 15.668 24.704 1.00 21.68 141 LEU A O 1
ATOM 798 N N . LEU A 1 112 ? 25.678 14.288 23.886 1.00 24.90 142 LEU A N 1
ATOM 799 C CA . LEU A 1 112 ? 26.260 14.254 22.552 1.00 27.42 142 LEU A CA 1
ATOM 800 C C . LEU A 1 112 ? 26.123 15.624 21.915 1.00 28.84 142 LEU A C 1
ATOM 801 O O . LEU A 1 112 ? 27.097 16.197 21.428 1.00 29.31 142 LEU A O 1
ATOM 806 N N . ARG A 1 113 ? 24.902 16.145 21.927 1.00 31.02 143 ARG A N 1
ATOM 807 C CA . ARG A 1 113 ? 24.628 17.450 21.349 1.00 32.66 143 ARG A CA 1
ATOM 808 C C . ARG A 1 113 ? 25.494 18.543 21.966 1.00 32.54 143 ARG A C 1
ATOM 809 O O . ARG A 1 113 ? 26.170 19.287 21.255 1.00 31.99 143 ARG A O 1
ATOM 817 N N . ASP A 1 114 ? 25.483 18.627 23.293 1.00 31.98 144 ASP A N 1
ATOM 818 C CA . ASP A 1 114 ? 26.236 19.655 24.001 1.00 30.50 144 ASP A CA 1
ATOM 819 C C . ASP A 1 114 ? 27.757 19.533 24.038 1.00 30.12 144 ASP A C 1
ATOM 820 O O . ASP A 1 114 ? 28.458 20.541 23.928 1.00 28.37 144 ASP A O 1
ATOM 825 N N . PHE A 1 115 ? 28.280 18.320 24.193 1.00 28.56 145 PHE A N 1
ATOM 826 C CA . PHE A 1 115 ? 29.730 18.171 24.298 1.00 28.66 145 PHE A CA 1
ATOM 827 C C . PHE A 1 115 ? 30.372 17.096 23.442 1.00 28.23 145 PHE A C 1
ATOM 828 O O . PHE A 1 115 ? 31.569 16.833 23.574 1.00 28.38 145 PHE A O 1
ATOM 836 N N . ASP A 1 116 ? 29.591 16.472 22.572 1.00 27.88 146 ASP A N 1
ATOM 837 C CA . ASP A 1 116 ? 30.113 15.412 21.721 1.00 28.88 146 ASP A CA 1
ATOM 838 C C . ASP A 1 116 ? 30.696 14.287 22.578 1.00 26.94 146 ASP A C 1
ATOM 839 O O . ASP A 1 116 ? 31.714 13.684 22.232 1.00 25.91 146 ASP A O 1
ATOM 844 N N . VAL A 1 117 ? 30.042 14.028 23.706 1.00 24.59 147 VAL A N 1
ATOM 845 C CA . VAL A 1 117 ? 30.436 12.966 24.631 1.00 22.08 147 VAL A CA 1
ATOM 846 C C . VAL A 1 117 ? 29.363 11.889 24.503 1.00 22.94 147 VAL A C 1
ATOM 847 O O . VAL A 1 117 ? 28.184 12.147 24.753 1.00 21.56 147 VAL A O 1
ATOM 851 N N . LYS A 1 118 ? 29.775 10.688 24.112 1.00 22.24 148 LYS A N 1
ATOM 852 C CA . LYS A 1 118 ? 28.852 9.579 23.911 1.00 23.55 148 LYS A CA 1
ATOM 853 C C . LYS A 1 118 ? 28.710 8.634 25.103 1.00 22.83 148 LYS A C 1
ATOM 854 O O . LYS A 1 118 ? 29.601 7.838 25.384 1.00 23.47 148 LYS A O 1
ATOM 860 N N . LEU A 1 119 ? 27.577 8.721 25.791 1.00 21.09 149 LEU A N 1
ATOM 861 C CA . LEU A 1 119 ? 27.308 7.869 26.944 1.00 22.05 149 LEU A CA 1
ATOM 862 C C . LEU A 1 119 ? 27.127 6.423 26.473 1.00 22.14 149 LEU A C 1
ATOM 863 O O . LEU A 1 119 ? 26.210 6.121 25.706 1.00 24.85 149 LEU A O 1
ATOM 868 N N . GLU A 1 120 ? 28.005 5.536 26.930 1.00 21.13 150 GLU A N 1
ATOM 869 C CA . GLU A 1 120 ? 27.941 4.127 26.553 1.00 21.53 150 GLU A CA 1
ATOM 870 C C . GLU A 1 120 ? 27.450 3.245 27.702 1.00 20.99 150 GLU A C 1
ATOM 871 O O . GLU A 1 120 ? 27.711 3.521 28.877 1.00 19.54 150 GLU A O 1
ATOM 877 N N . SER A 1 121 ? 26.744 2.179 27.341 1.00 20.71 151 SER A N 1
ATOM 878 C CA . SER A 1 121 ? 26.224 1.213 28.299 1.00 20.10 151 SER A CA 1
ATOM 879 C C . SER A 1 121 ? 25.264 1.786 29.327 1.00 20.52 151 SER A C 1
ATOM 880 O O . SER A 1 121 ? 25.396 1.517 30.523 1.00 20.93 151 SER A O 1
ATOM 883 N N . PHE A 1 122 ? 24.299 2.573 28.870 1.00 19.63 152 PHE A N 1
ATOM 884 C CA . PHE A 1 122 ? 23.322 3.125 29.792 1.00 20.22 152 PHE A CA 1
ATOM 885 C C . PHE A 1 122 ? 22.247 2.062 30.028 1.00 19.50 152 PHE A C 1
ATOM 886 O O . PHE A 1 122 ? 22.042 1.173 29.194 1.00 18.75 152 PHE A O 1
ATOM 894 N N . VAL A 1 123 ? 21.576 2.146 31.170 1.00 16.65 153 VAL A N 1
ATOM 895 C CA . VAL A 1 123 ? 20.520 1.207 31.513 1.00 15.20 153 VAL A CA 1
ATOM 896 C C . VAL A 1 123 ? 19.247 1.989 31.850 1.00 16.96 153 VAL A C 1
ATOM 897 O O . VAL A 1 123 ? 19.199 2.721 32.837 1.00 15.61 153 VAL A O 1
ATOM 901 N N . GLU A 1 124 ? 18.223 1.845 31.014 1.00 17.06 154 GLU A N 1
ATOM 902 C CA . GLU A 1 124 ? 16.957 2.540 31.236 1.00 17.52 154 GLU A CA 1
ATOM 903 C C . GLU A 1 124 ? 16.120 1.760 32.238 1.00 16.94 154 GLU A C 1
ATOM 904 O O . GLU A 1 124 ? 15.462 0.784 31.884 1.00 17.19 154 GLU A O 1
ATOM 910 N N . LEU A 1 125 ? 16.145 2.208 33.490 1.00 17.37 155 LEU A N 1
ATOM 911 C CA . LEU A 1 125 ? 15.432 1.548 34.570 1.00 16.33 155 LEU A CA 1
ATOM 912 C C . LEU A 1 125 ? 13.926 1.381 34.396 1.00 17.62 155 LEU A C 1
ATOM 913 O O . LEU A 1 125 ? 13.350 0.442 34.950 1.00 19.68 155 LEU A O 1
ATOM 918 N N . THR A 1 126 ? 13.274 2.274 33.655 1.00 15.93 156 THR A N 1
ATOM 919 C CA . THR A 1 126 ? 11.832 2.129 33.459 1.00 17.67 156 THR A CA 1
ATOM 920 C C . THR A 1 126 ? 11.544 0.924 32.569 1.00 18.98 156 THR A C 1
ATOM 921 O O . THR A 1 126 ? 10.504 0.280 32.711 1.00 18.37 156 THR A O 1
ATOM 925 N N . ASP A 1 127 ? 12.469 0.618 31.658 1.00 20.37 157 ASP A N 1
ATOM 926 C CA . ASP A 1 127 ? 12.315 -0.538 30.771 1.00 21.76 157 ASP A CA 1
ATOM 927 C C . ASP A 1 127 ? 12.540 -1.812 31.568 1.00 22.18 157 ASP A C 1
ATOM 928 O O . ASP A 1 127 ? 11.808 -2.791 31.418 1.00 23.78 157 ASP A O 1
ATOM 933 N N . VAL A 1 128 ? 13.569 -1.800 32.407 1.00 20.62 158 VAL A N 1
ATOM 934 C CA . VAL A 1 128 ? 13.874 -2.958 33.229 1.00 20.36 158 VAL A CA 1
ATOM 935 C C . VAL A 1 128 ? 12.695 -3.242 34.152 1.00 19.71 158 VAL A C 1
ATOM 936 O O . VAL A 1 128 ? 12.334 -4.397 34.370 1.00 21.70 158 VAL A O 1
ATOM 940 N N . ALA A 1 129 ? 12.101 -2.184 34.695 1.00 19.56 159 ALA A N 1
ATOM 941 C CA . ALA A 1 129 ? 10.963 -2.326 35.599 1.00 18.90 159 ALA A CA 1
ATOM 942 C C . ALA A 1 129 ? 9.763 -2.947 34.893 1.00 19.36 159 ALA A C 1
ATOM 943 O O . ALA A 1 129 ? 9.116 -3.843 35.430 1.00 19.00 159 ALA A O 1
ATOM 945 N N . ASN A 1 130 ? 9.462 -2.467 33.691 1.00 20.14 160 ASN A N 1
ATOM 946 C CA . ASN A 1 130 ? 8.341 -3.000 32.931 1.00 22.01 160 ASN A CA 1
ATOM 947 C C . ASN A 1 130 ? 8.540 -4.483 32.639 1.00 23.89 160 ASN A C 1
ATOM 948 O O . ASN A 1 130 ? 7.614 -5.280 32.800 1.00 25.11 160 ASN A O 1
ATOM 953 N N . GLU A 1 131 ? 9.747 -4.861 32.229 1.00 25.96 161 GLU A N 1
ATOM 954 C CA . GLU A 1 131 ? 10.014 -6.262 31.921 1.00 29.63 161 GLU A CA 1
ATOM 955 C C . GLU A 1 131 ? 10.047 -7.141 33.170 1.00 29.26 161 GLU A C 1
ATOM 956 O O . GLU A 1 131 ? 9.480 -8.232 33.176 1.00 30.12 161 GLU A O 1
ATOM 962 N N . LYS A 1 132 ? 10.698 -6.659 34.226 1.00 29.33 162 LYS A N 1
ATOM 963 C CA . LYS A 1 132 ? 10.798 -7.402 35.482 1.00 30.40 162 LYS A CA 1
ATOM 964 C C . LYS A 1 132 ? 9.438 -7.570 36.142 1.00 31.09 162 LYS A C 1
ATOM 965 O O . LYS A 1 132 ? 9.010 -8.685 36.441 1.00 30.73 162 LYS A O 1
ATOM 971 N N . LEU A 1 133 ? 8.768 -6.446 36.372 1.00 31.43 163 LEU A N 1
ATOM 972 C CA . LEU A 1 133 ? 7.458 -6.435 37.005 1.00 31.63 163 LEU A CA 1
ATOM 973 C C . LEU A 1 133 ? 6.372 -6.906 36.050 1.00 32.09 163 LEU A C 1
ATOM 974 O O . LEU A 1 133 ? 5.206 -6.992 36.422 1.00 31.34 163 LEU A O 1
ATOM 979 N N . LYS A 1 134 ? 6.759 -7.203 34.814 1.00 33.32 164 LYS A N 1
ATOM 980 C CA . LYS A 1 134 ? 5.809 -7.668 33.816 1.00 34.25 164 LYS A CA 1
ATOM 981 C C . LYS A 1 134 ? 4.638 -6.703 33.640 1.00 34.09 164 LYS A C 1
ATOM 982 O O . LYS A 1 134 ? 3.477 -7.079 33.818 1.00 34.58 164 LYS A O 1
ATOM 988 N N . CYS A 1 135 ? 4.943 -5.457 33.300 1.00 32.82 165 CYS A N 1
ATOM 989 C CA . CYS A 1 135 ? 3.906 -4.457 33.080 1.00 31.67 165 CYS A CA 1
ATOM 990 C C . CYS A 1 135 ? 4.288 -3.528 31.932 1.00 31.11 165 CYS A C 1
ATOM 991 O O . CYS A 1 135 ? 5.344 -3.687 31.322 1.00 30.49 165 CYS A O 1
ATOM 994 N N . ALA A 1 136 ? 3.417 -2.576 31.626 1.00 29.43 166 ALA A N 1
ATOM 995 C CA . ALA A 1 136 ? 3.659 -1.632 30.544 1.00 29.50 166 ALA A CA 1
ATOM 996 C C . ALA A 1 136 ? 3.231 -0.256 31.017 1.00 28.22 166 ALA A C 1
ATOM 997 O O . ALA A 1 136 ? 2.252 0.308 30.527 1.00 28.13 166 ALA A O 1
ATOM 999 N N . GLU A 1 137 ? 3.978 0.281 31.973 1.00 26.49 167 GLU A N 1
ATOM 1000 C CA . GLU A 1 137 ? 3.665 1.579 32.544 1.00 25.50 167 GLU A CA 1
ATOM 1001 C C . GLU A 1 137 ? 4.579 2.675 32.014 1.00 23.29 167 GLU A C 1
ATOM 1002 O O . GLU A 1 137 ? 5.679 2.404 31.527 1.00 21.69 167 GLU A O 1
ATOM 1008 N N . THR A 1 138 ? 4.099 3.911 32.104 1.00 20.50 168 THR A N 1
ATOM 1009 C CA . THR A 1 138 ? 4.867 5.087 31.717 1.00 20.52 168 THR A CA 1
ATOM 1010 C C . THR A 1 138 ? 5.283 5.633 33.078 1.00 20.96 168 THR A C 1
ATOM 1011 O O . THR A 1 138 ? 4.481 6.268 33.764 1.00 21.57 168 THR A O 1
ATOM 1015 N N . TRP A 1 139 ? 6.527 5.376 33.466 1.00 21.16 169 TRP A N 1
ATOM 1016 C CA . TRP A 1 139 ? 7.025 5.796 34.775 1.00 22.18 169 TRP A CA 1
ATOM 1017 C C . TRP A 1 139 ? 7.646 7.178 34.897 1.00 23.28 169 TRP A C 1
ATOM 1018 O O . TRP A 1 139 ? 7.859 7.890 33.918 1.00 24.31 169 TRP A O 1
ATOM 1029 N N . SER A 1 140 ? 7.936 7.518 36.150 1.00 25.94 170 SER A N 1
ATOM 1030 C CA . SER A 1 140 ? 8.593 8.754 36.549 1.00 27.97 170 SER A CA 1
ATOM 1031 C C . SER A 1 140 ? 9.572 8.219 37.587 1.00 28.79 170 SER A C 1
ATOM 1032 O O . SER A 1 140 ? 9.336 7.148 38.153 1.00 28.14 170 SER A O 1
ATOM 1035 N N . LEU A 1 141 ? 10.668 8.928 37.833 1.00 28.12 171 LEU A N 1
ATOM 1036 C CA . LEU A 1 141 ? 11.645 8.450 38.806 1.00 28.39 171 LEU A CA 1
ATOM 1037 C C . LEU A 1 141 ? 10.991 8.298 40.176 1.00 26.95 171 LEU A C 1
ATOM 1038 O O . LEU A 1 141 ? 11.235 7.324 40.887 1.00 24.89 171 LEU A O 1
ATOM 1043 N N . ASN A 1 142 ? 10.147 9.257 40.534 1.00 26.98 172 ASN A N 1
ATOM 1044 C CA . ASN A 1 142 ? 9.475 9.227 41.823 1.00 27.48 172 ASN A CA 1
ATOM 1045 C C . ASN A 1 142 ? 8.494 8.055 41.906 1.00 27.26 172 ASN A C 1
ATOM 1046 O O . ASN A 1 142 ? 8.434 7.360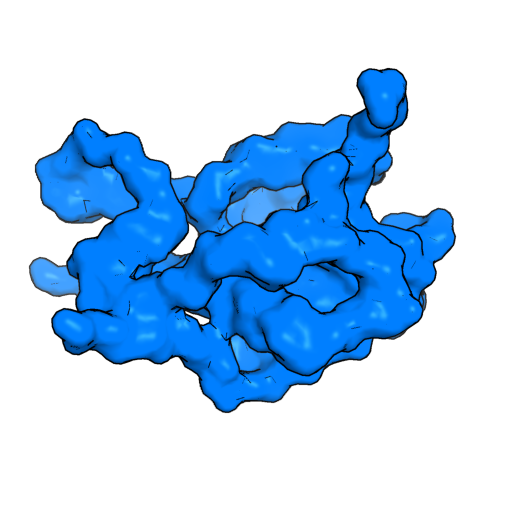 42.920 1.00 29.50 172 ASN A O 1
ATOM 1051 N N . GLY A 1 143 ? 7.738 7.828 40.835 1.00 26.74 173 GLY A N 1
ATOM 1052 C CA . GLY A 1 143 ? 6.788 6.727 40.819 1.00 23.69 173 GLY A CA 1
ATOM 1053 C C . GLY A 1 143 ? 7.513 5.403 40.944 1.00 23.32 173 GLY A C 1
ATOM 1054 O O . GLY A 1 143 ? 7.042 4.470 41.596 1.00 22.87 173 GLY A O 1
ATOM 1055 N N . LEU A 1 144 ? 8.679 5.326 40.318 1.00 22.07 174 LEU A N 1
ATOM 1056 C CA . LEU A 1 144 ? 9.492 4.119 40.359 1.00 22.03 174 LEU A CA 1
ATOM 1057 C C . LEU A 1 144 ? 10.017 3.924 41.786 1.00 20.52 174 LEU A C 1
ATOM 1058 O O . LEU A 1 144 ? 10.077 2.801 42.289 1.00 21.54 174 LEU A O 1
ATOM 1063 N N . VAL A 1 145 ? 10.387 5.024 42.437 1.00 20.25 175 VAL A N 1
ATOM 1064 C CA . VAL A 1 145 ? 10.894 4.969 43.809 1.00 21.20 175 VAL A CA 1
ATOM 1065 C C . VAL A 1 145 ? 9.797 4.470 44.745 1.00 20.94 175 VAL A C 1
ATOM 1066 O O . VAL A 1 145 ? 10.023 3.590 45.576 1.00 21.03 175 VAL A O 1
ATOM 1070 N N . LYS A 1 146 ? 8.610 5.049 44.604 1.00 21.32 176 LYS A N 1
ATOM 1071 C CA . LYS A 1 146 ? 7.468 4.670 45.424 1.00 22.46 176 LYS A CA 1
ATOM 1072 C C . LYS A 1 146 ? 7.127 3.188 45.271 1.00 22.85 176 LYS A C 1
ATOM 1073 O O . LYS A 1 146 ? 7.101 2.441 46.246 1.00 21.36 176 LYS A O 1
ATOM 1079 N N . HIS A 1 147 ? 6.877 2.770 44.037 1.00 22.58 177 HIS A N 1
ATOM 1080 C CA . HIS A 1 147 ? 6.515 1.391 43.754 1.00 26.18 177 HIS A CA 1
ATOM 1081 C C . HIS A 1 147 ? 7.599 0.362 44.068 1.00 25.62 177 HIS A C 1
ATOM 1082 O O . HIS A 1 147 ? 7.331 -0.649 44.708 1.00 24.34 177 HIS A O 1
ATOM 1089 N N . VAL A 1 148 ? 8.820 0.623 43.615 1.00 25.99 178 VAL A N 1
ATOM 1090 C CA . VAL A 1 148 ? 9.935 -0.301 43.821 1.00 26.13 178 VAL A CA 1
ATOM 1091 C C . VAL A 1 148 ? 10.592 -0.237 45.200 1.00 26.27 178 VAL A C 1
ATOM 1092 O O . VAL A 1 148 ? 10.942 -1.272 45.768 1.00 27.52 178 VAL A O 1
ATOM 1096 N N . LEU A 1 149 ? 10.748 0.966 45.742 1.00 26.15 179 LEU A N 1
ATOM 1097 C CA . LEU A 1 149 ? 11.402 1.145 47.038 1.00 27.41 179 LEU A CA 1
ATOM 1098 C C . LEU A 1 149 ? 10.477 1.443 48.217 1.00 28.65 179 LEU A C 1
ATOM 1099 O O . LEU A 1 149 ? 10.897 1.357 49.373 1.00 28.76 179 LEU A O 1
ATOM 1104 N N . GLY A 1 150 ? 9.228 1.799 47.935 1.00 27.94 180 GLY A N 1
ATOM 1105 C CA . GLY A 1 150 ? 8.307 2.114 49.010 1.00 27.17 180 GLY A CA 1
ATOM 1106 C C . GLY A 1 150 ? 8.711 3.415 49.675 1.00 27.88 180 GLY A C 1
ATOM 1107 O O . GLY A 1 150 ? 8.333 3.693 50.815 1.00 26.26 180 GLY A O 1
ATOM 1108 N N . LYS A 1 151 ? 9.504 4.208 48.960 1.00 26.79 181 LYS A N 1
ATOM 1109 C CA . LYS A 1 151 ? 9.958 5.496 49.462 1.00 26.88 181 LYS A CA 1
ATOM 1110 C C . LYS A 1 151 ? 9.337 6.593 48.609 1.00 27.12 181 LYS A C 1
ATOM 1111 O O . LYS A 1 151 ? 8.592 6.316 47.667 1.00 25.51 181 LYS A O 1
ATOM 1117 N N . GLN A 1 152 ? 9.669 7.835 48.938 1.00 26.49 182 GLN A N 1
ATOM 1118 C CA . GLN A 1 152 ? 9.154 9.001 48.240 1.00 29.78 182 GLN A CA 1
ATOM 1119 C C . GLN A 1 152 ? 10.330 9.928 47.960 1.00 29.88 182 GLN A C 1
ATOM 1120 O O . GLN A 1 152 ? 11.288 9.969 48.731 1.00 29.32 182 GLN A O 1
ATOM 1126 N N . LEU A 1 153 ? 10.248 10.686 46.873 1.00 31.06 183 LEU A N 1
ATOM 1127 C CA . LEU A 1 153 ? 11.321 11.599 46.511 1.00 32.90 183 LEU A CA 1
ATOM 1128 C C . LEU A 1 153 ? 10.913 13.064 46.603 1.00 33.61 183 LEU A C 1
ATOM 1129 O O . LEU A 1 153 ? 9.792 13.429 46.257 1.00 32.67 183 LEU A O 1
ATOM 1134 N N . LEU A 1 154 ? 11.828 13.903 47.082 1.00 35.93 184 LEU A N 1
ATOM 1135 C CA . LEU A 1 154 ? 11.565 15.335 47.168 1.00 37.66 184 LEU A CA 1
ATOM 1136 C C . LEU A 1 154 ? 11.569 15.790 45.715 1.00 38.70 184 LEU A C 1
ATOM 1137 O O . LEU A 1 154 ? 12.537 15.549 44.991 1.00 39.33 184 LEU A O 1
ATOM 1142 N N . LYS A 1 155 ? 10.498 16.442 45.281 1.00 40.40 185 LYS A N 1
ATOM 1143 C CA . LYS A 1 155 ? 10.406 16.862 43.887 1.00 42.15 185 LYS A CA 1
ATOM 1144 C C . LYS A 1 155 ? 9.780 18.247 43.698 1.00 42.71 185 LYS A C 1
ATOM 1145 O O . LYS A 1 155 ? 9.182 18.530 42.658 1.00 44.31 185 LYS A O 1
ATOM 1151 N N . ASP A 1 156 ? 9.927 19.112 44.699 1.00 42.72 186 ASP A N 1
ATOM 1152 C CA . ASP A 1 156 ? 9.370 20.461 44.622 1.00 43.69 186 ASP A CA 1
ATOM 1153 C C . ASP A 1 156 ? 10.165 21.328 43.651 1.00 42.45 186 ASP A C 1
ATOM 1154 O O . ASP A 1 156 ? 11.396 21.385 43.727 1.00 41.72 186 ASP A O 1
ATOM 1159 N N . LYS A 1 157 ? 9.456 21.994 42.738 1.00 40.55 187 LYS A N 1
ATOM 1160 C CA . LYS A 1 157 ? 10.082 22.866 41.744 1.00 39.81 187 LYS A CA 1
ATOM 1161 C C . LYS A 1 157 ? 11.226 23.676 42.339 1.00 37.92 187 LYS A C 1
ATOM 1162 O O . LYS A 1 157 ? 12.279 23.830 41.722 1.00 37.91 187 LYS A O 1
ATOM 1168 N N . SER A 1 158 ? 10.998 24.198 43.539 1.00 37.04 188 SER A N 1
ATOM 1169 C CA . SER A 1 158 ? 11.982 25.003 44.254 1.00 36.18 188 SER A CA 1
ATOM 1170 C C . SER A 1 158 ? 13.423 24.549 44.014 1.00 34.27 188 SER A C 1
ATOM 1171 O O . SER A 1 158 ? 14.302 25.367 43.729 1.00 33.32 188 SER A O 1
ATOM 1174 N N . ILE A 1 159 ? 13.657 23.245 44.128 1.00 31.43 189 ILE A N 1
ATOM 1175 C CA . ILE A 1 159 ? 14.987 22.688 43.934 1.00 29.39 189 ILE A CA 1
ATOM 1176 C C . ILE A 1 159 ? 15.135 22.005 42.584 1.00 29.39 189 ILE A C 1
ATOM 1177 O O . ILE A 1 159 ? 16.143 22.183 41.902 1.00 27.81 189 ILE A O 1
ATOM 1182 N N . ARG A 1 160 ? 14.130 21.222 42.200 1.00 28.84 190 ARG A N 1
ATOM 1183 C CA . ARG A 1 160 ? 14.173 20.503 40.931 1.00 29.36 190 ARG A CA 1
ATOM 1184 C C . ARG A 1 160 ? 14.398 21.433 39.743 1.00 27.50 190 ARG A C 1
ATOM 1185 O O . ARG A 1 160 ? 15.121 21.087 38.805 1.00 27.25 190 ARG A O 1
ATOM 1193 N N . CYS A 1 161 ? 13.786 22.612 39.783 1.00 25.81 191 CYS A N 1
ATOM 1194 C CA . CYS A 1 161 ? 13.929 23.569 38.693 1.00 26.54 191 CYS A CA 1
ATOM 1195 C C . CYS A 1 161 ? 14.772 24.789 39.055 1.00 25.24 191 CYS A C 1
ATOM 1196 O O . CYS A 1 161 ? 14.658 25.837 38.424 1.00 25.10 191 CYS A O 1
ATOM 1199 N N . SER A 1 162 ? 15.617 24.656 40.072 1.00 24.03 192 SER A N 1
ATOM 1200 C CA . SER A 1 162 ? 16.478 25.761 40.482 1.00 23.17 192 SER A CA 1
ATOM 1201 C C . SER A 1 162 ? 17.507 26.022 39.385 1.00 22.13 192 SER A C 1
ATOM 1202 O O . SER A 1 162 ? 17.557 25.302 38.389 1.00 22.52 192 SER A O 1
ATOM 1205 N N . ASN A 1 163 ? 18.321 27.056 39.564 1.00 21.20 193 ASN A N 1
ATOM 1206 C CA . ASN A 1 1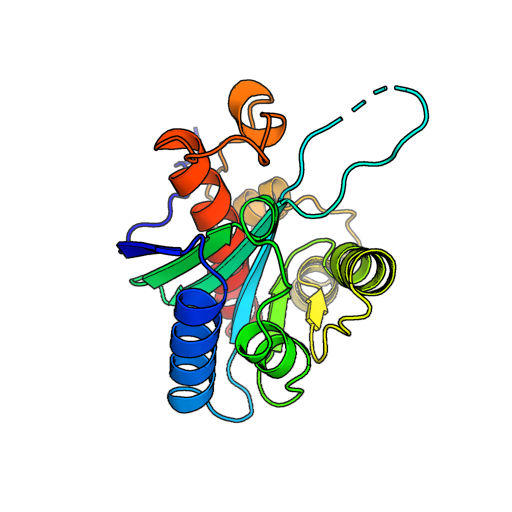63 ? 19.349 27.374 38.579 1.00 20.63 193 ASN A CA 1
ATOM 1207 C C . ASN A 1 163 ? 20.582 26.520 38.867 1.00 18.17 193 ASN A C 1
ATOM 1208 O O . ASN A 1 163 ? 21.450 26.912 39.648 1.00 17.69 193 ASN A O 1
ATOM 1213 N N . TRP A 1 164 ? 20.654 25.357 38.228 1.00 16.95 194 TRP A N 1
ATOM 1214 C CA . TRP A 1 164 ? 21.761 24.426 38.430 1.00 15.99 194 TRP A CA 1
ATOM 1215 C C . TRP A 1 164 ? 23.132 24.913 37.965 1.00 15.73 194 TRP A C 1
ATOM 1216 O O . TRP A 1 164 ? 24.148 24.286 38.269 1.00 16.23 194 TRP A O 1
ATOM 1227 N N . SER A 1 165 ? 23.169 26.024 37.235 1.00 17.29 195 SER A N 1
ATOM 1228 C CA . SER A 1 165 ? 24.440 26.566 36.759 1.00 17.99 195 SER A CA 1
ATOM 1229 C C . SER A 1 165 ? 25.032 27.588 37.734 1.00 19.96 195 SER A C 1
ATOM 1230 O O . SER A 1 165 ? 26.099 28.141 37.481 1.00 20.19 195 SER A O 1
ATOM 1233 N N . ASN A 1 166 ? 24.340 27.843 38.843 1.00 21.44 196 ASN A N 1
ATOM 1234 C CA . ASN A 1 166 ? 24.840 28.786 39.843 1.00 22.55 196 ASN A CA 1
ATOM 1235 C C . ASN A 1 166 ? 25.927 28.145 40.692 1.00 22.08 196 ASN A C 1
ATOM 1236 O O . ASN A 1 166 ? 25.770 27.024 41.173 1.00 23.35 196 ASN A O 1
ATOM 1241 N N . PHE A 1 167 ? 27.027 28.860 40.885 1.00 19.78 197 PHE A N 1
ATOM 1242 C CA . PHE A 1 167 ? 28.109 28.347 41.709 1.00 17.88 197 PHE A CA 1
ATOM 1243 C C . PHE A 1 167 ? 28.215 29.168 42.984 1.00 17.32 197 PHE A C 1
ATOM 1244 O O . PHE A 1 167 ? 28.279 30.396 42.937 1.00 18.75 197 PHE A O 1
ATOM 1252 N N . PRO A 1 168 ? 28.269 28.496 44.145 1.00 16.68 198 PRO A N 1
ATOM 1253 C CA . PRO A 1 168 ? 28.238 27.038 44.286 1.00 15.11 198 PRO A CA 1
ATOM 1254 C C . PRO A 1 168 ? 26.831 26.462 44.398 1.00 16.68 198 PRO A C 1
ATOM 1255 O O . PRO A 1 168 ? 25.849 27.192 44.532 1.00 16.59 198 PRO A O 1
ATOM 1259 N N . LEU A 1 169 ? 26.749 25.139 44.333 1.00 16.42 199 LEU A N 1
ATOM 1260 C CA . LEU A 1 169 ? 25.486 24.435 44.457 1.00 17.19 199 LEU A CA 1
ATOM 1261 C C . LEU A 1 169 ? 25.148 24.549 45.941 1.00 17.03 199 LEU A C 1
ATOM 1262 O O . LEU A 1 169 ? 26.044 24.473 46.779 1.00 17.20 199 LEU A O 1
ATOM 1267 N N . THR A 1 170 ? 23.874 24.748 46.268 1.00 16.62 200 THR A N 1
ATOM 1268 C CA . THR A 1 170 ? 23.473 24.867 47.665 1.00 16.98 200 THR A CA 1
ATOM 1269 C C . THR A 1 170 ? 23.446 23.484 48.290 1.00 17.12 200 THR A C 1
ATOM 1270 O O . THR A 1 170 ? 23.554 22.483 47.594 1.00 16.32 200 THR A O 1
ATOM 1274 N N . GLU A 1 171 ? 23.280 23.434 49.606 1.00 16.79 201 GLU A N 1
ATOM 1275 C CA . GLU A 1 171 ? 23.238 22.162 50.308 1.00 17.98 201 GLU A CA 1
ATOM 1276 C C . GLU A 1 171 ? 22.025 21.348 49.834 1.00 17.83 201 GLU A C 1
ATOM 1277 O O . GLU A 1 171 ? 22.121 20.130 49.638 1.00 17.89 201 GLU A O 1
ATOM 1283 N N . ASP A 1 172 ? 20.893 22.023 49.640 1.00 16.07 202 ASP A N 1
ATOM 1284 C CA . ASP A 1 172 ? 19.668 21.367 49.173 1.00 15.49 202 ASP A CA 1
ATOM 1285 C C . ASP A 1 172 ? 19.866 20.850 47.743 1.00 14.79 202 ASP A C 1
ATOM 1286 O O . ASP A 1 172 ? 19.422 19.756 47.408 1.00 13.88 202 ASP A O 1
ATOM 1291 N N . GLN A 1 173 ? 20.525 21.643 46.902 1.00 15.10 203 GLN A N 1
ATOM 1292 C CA . GLN A 1 173 ? 20.787 21.238 45.523 1.00 15.20 203 GLN A CA 1
ATOM 1293 C C . GLN A 1 173 ? 21.679 19.996 45.493 1.00 14.23 203 GLN A C 1
ATOM 1294 O O . GLN A 1 173 ? 21.460 19.084 44.696 1.00 16.02 203 GLN A O 1
ATOM 1300 N N . LYS A 1 174 ? 22.688 19.963 46.357 1.00 11.13 204 LYS A N 1
ATOM 1301 C CA . LYS A 1 174 ? 23.590 18.813 46.411 1.00 12.16 204 LYS A CA 1
ATOM 1302 C C . LYS A 1 174 ? 22.866 17.529 46.782 1.00 14.02 204 LYS A C 1
ATOM 1303 O O . LYS A 1 174 ? 23.027 16.506 46.121 1.00 12.77 204 LYS A O 1
ATOM 1309 N N . LEU A 1 175 ? 22.071 17.581 47.846 1.00 14.08 205 LEU A N 1
ATOM 1310 C CA . LEU A 1 175 ? 21.350 16.402 48.305 1.00 15.13 205 LEU A CA 1
ATOM 1311 C C . LEU A 1 175 ? 20.327 15.911 47.289 1.00 15.16 205 LEU A C 1
ATOM 1312 O O . LEU A 1 175 ? 20.134 14.708 47.140 1.00 14.54 205 LEU A O 1
ATOM 1317 N N . TYR A 1 176 ? 19.672 16.837 46.593 1.00 14.46 206 TYR A N 1
ATOM 1318 C CA . TYR A 1 176 ? 18.676 16.465 45.593 1.00 16.01 206 TYR A CA 1
ATOM 1319 C C . TYR A 1 176 ? 19.323 15.769 44.397 1.00 14.04 206 TYR A C 1
ATOM 1320 O O . TYR A 1 176 ? 18.868 14.714 43.962 1.00 13.05 206 TYR A O 1
ATOM 1329 N N . ALA A 1 177 ? 20.373 16.382 43.862 1.00 13.20 207 ALA A N 1
ATOM 1330 C CA . ALA A 1 177 ? 21.092 15.834 42.717 1.00 14.00 207 ALA A CA 1
ATOM 1331 C C . ALA A 1 177 ? 21.726 14.484 43.065 1.00 14.29 207 ALA A C 1
ATOM 1332 O O . ALA A 1 177 ? 21.695 13.546 42.260 1.00 12.48 207 ALA A O 1
ATOM 1334 N N . ALA A 1 178 ? 22.306 14.391 44.260 1.00 12.95 208 ALA A N 1
ATOM 1335 C CA . ALA A 1 178 ? 22.928 13.147 44.700 1.00 13.36 208 ALA A CA 1
ATOM 1336 C C . ALA A 1 178 ? 21.866 12.073 44.890 1.00 13.76 208 ALA A C 1
ATOM 1337 O O . ALA A 1 178 ? 22.045 10.937 44.467 1.00 12.25 208 ALA A O 1
ATOM 1339 N N . THR A 1 179 ? 20.761 12.437 45.533 1.00 13.73 209 THR A N 1
ATOM 1340 C CA . THR A 1 179 ? 19.687 11.489 45.780 1.00 13.90 209 THR A CA 1
ATOM 1341 C C . THR A 1 179 ? 19.084 10.918 44.487 1.00 14.46 209 THR A C 1
ATOM 1342 O O . THR A 1 179 ? 18.691 9.759 44.453 1.00 13.95 209 THR A O 1
ATOM 1346 N N . ASP A 1 180 ? 19.022 11.717 43.424 1.00 15.04 210 ASP A N 1
ATOM 1347 C CA . ASP A 1 180 ? 18.482 11.223 42.155 1.00 15.64 210 ASP A CA 1
ATOM 1348 C C . ASP A 1 180 ? 19.367 10.129 41.552 1.00 15.35 210 ASP A C 1
ATOM 1349 O O . ASP A 1 180 ? 18.865 9.131 41.038 1.00 14.48 210 ASP A O 1
ATOM 1354 N N . ALA A 1 181 ? 20.684 10.315 41.610 1.00 15.97 211 ALA A N 1
ATOM 1355 C CA . ALA A 1 181 ? 21.604 9.316 41.062 1.00 14.62 211 ALA A CA 1
ATOM 1356 C C . ALA A 1 181 ? 21.619 8.084 41.962 1.00 14.03 211 ALA A C 1
ATOM 1357 O O . ALA A 1 181 ? 21.798 6.955 41.498 1.00 13.59 211 ALA A O 1
ATOM 1359 N N . TYR A 1 182 ? 21.433 8.318 43.257 1.00 12.91 212 TYR A N 1
ATOM 1360 C CA . TYR A 1 182 ? 21.395 7.257 44.259 1.00 14.01 212 TYR A CA 1
ATOM 1361 C C . TYR A 1 182 ? 20.171 6.366 44.021 1.00 12.93 212 TYR A C 1
ATOM 1362 O O . TYR A 1 182 ? 20.261 5.143 44.086 1.00 14.39 212 TYR A O 1
ATOM 1371 N N . ALA A 1 183 ? 19.027 6.983 43.743 1.00 12.27 213 ALA A N 1
ATOM 1372 C CA . ALA A 1 183 ? 17.806 6.227 43.482 1.00 13.00 213 ALA A CA 1
ATOM 1373 C C . ALA A 1 183 ? 18.063 5.301 42.292 1.00 12.02 213 ALA A C 1
ATOM 1374 O O . ALA A 1 183 ? 17.660 4.141 42.302 1.00 13.41 213 ALA A O 1
ATOM 1376 N N . GLY A 1 184 ? 18.753 5.813 41.274 1.00 11.58 214 GLY A N 1
ATOM 1377 C CA . GLY A 1 184 ? 19.055 4.994 40.109 1.00 12.24 214 GLY A CA 1
ATOM 1378 C C . GLY A 1 184 ? 19.851 3.758 40.492 1.00 13.09 214 GLY A C 1
ATOM 1379 O O . GLY A 1 184 ? 19.584 2.653 40.019 1.00 12.63 214 GLY A O 1
ATOM 1380 N N . LEU A 1 185 ? 20.841 3.947 41.358 1.00 13.97 215 LEU A N 1
ATOM 1381 C CA . LEU A 1 185 ? 21.680 2.845 41.812 1.00 14.59 215 LEU A CA 1
ATOM 1382 C C . LEU A 1 185 ? 20.881 1.817 42.623 1.00 15.43 215 LEU A C 1
ATOM 1383 O O . LEU A 1 185 ? 20.988 0.618 42.385 1.00 15.93 215 LEU A O 1
ATOM 1388 N N . ILE A 1 186 ? 20.081 2.294 43.574 1.00 15.61 216 ILE A N 1
ATOM 1389 C CA . ILE A 1 186 ? 19.280 1.414 44.429 1.00 16.69 216 ILE A CA 1
ATOM 1390 C C . ILE A 1 186 ? 18.182 0.680 43.669 1.00 15.14 216 ILE A C 1
ATOM 1391 O O . ILE A 1 186 ? 17.883 -0.476 43.963 1.00 13.18 216 ILE A O 1
ATOM 1396 N N . ILE A 1 187 ? 17.571 1.358 42.703 1.00 14.26 217 ILE A N 1
ATOM 1397 C CA . ILE A 1 187 ? 16.518 0.749 41.907 1.00 12.95 217 ILE A CA 1
ATOM 1398 C C . ILE A 1 187 ? 17.129 -0.344 41.039 1.00 13.61 217 ILE A C 1
ATOM 1399 O O . ILE A 1 187 ? 16.567 -1.436 40.898 1.00 14.45 217 ILE A O 1
ATOM 1404 N N . TYR A 1 188 ? 18.289 -0.050 40.464 1.00 13.43 218 TYR A N 1
ATOM 1405 C CA . TYR A 1 188 ? 18.970 -1.014 39.610 1.00 14.88 218 TYR A CA 1
ATOM 1406 C C . TYR A 1 188 ? 19.279 -2.296 40.369 1.00 15.52 218 TYR A C 1
ATOM 1407 O O . TYR A 1 188 ? 19.055 -3.399 39.863 1.00 13.95 218 TYR A O 1
ATOM 1416 N N . GLN A 1 189 ? 19.799 -2.150 41.581 1.00 14.84 219 GLN A N 1
ATOM 1417 C CA . GLN A 1 189 ? 20.146 -3.311 42.392 1.00 14.72 219 GLN A CA 1
ATOM 1418 C C . GLN A 1 189 ? 18.888 -4.091 42.770 1.00 15.47 219 GLN A C 1
ATOM 1419 O O . GLN A 1 189 ? 18.871 -5.314 42.710 1.00 16.96 219 GLN A O 1
ATOM 1425 N N . LYS A 1 190 ? 17.833 -3.376 43.145 1.00 16.85 220 LYS A N 1
ATOM 1426 C CA . LYS A 1 190 ? 16.568 -4.001 43.541 1.00 17.97 220 LYS A CA 1
ATOM 1427 C C . LYS A 1 190 ? 15.981 -4.896 42.450 1.00 17.97 220 LYS A C 1
ATOM 1428 O O . LYS A 1 190 ? 15.699 -6.076 42.677 1.00 15.73 220 LYS A O 1
ATOM 1434 N N . LEU A 1 191 ? 15.795 -4.317 41.271 1.00 16.80 221 LEU A N 1
ATOM 1435 C CA . LEU A 1 191 ? 15.245 -5.017 40.120 1.00 18.50 221 LEU A CA 1
ATOM 1436 C C . LEU A 1 191 ? 16.186 -6.100 39.591 1.00 20.13 221 LEU A C 1
ATOM 1437 O O . LEU A 1 191 ? 15.739 -7.142 39.112 1.00 21.05 221 LEU A O 1
ATOM 1442 N N . GLY A 1 192 ? 17.488 -5.848 39.670 1.00 21.23 222 GLY A N 1
ATOM 1443 C CA . GLY A 1 192 ? 18.454 -6.817 39.186 1.00 22.66 222 GLY A CA 1
ATOM 1444 C C . GLY A 1 192 ? 18.642 -8.044 40.068 1.00 24.01 222 GLY A C 1
ATOM 1445 O O . GLY A 1 192 ? 19.192 -9.049 39.618 1.00 22.43 222 GLY A O 1
ATOM 1446 N N . ASN A 1 193 ? 18.183 -7.976 41.315 1.00 24.05 223 ASN A N 1
ATOM 1447 C CA . ASN A 1 193 ? 18.332 -9.096 42.244 1.00 24.85 223 ASN A CA 1
ATOM 1448 C C . ASN A 1 193 ? 17.008 -9.593 42.822 1.00 28.29 223 ASN A C 1
ATOM 1449 O O . ASN A 1 193 ? 16.991 -10.272 43.847 1.00 27.22 223 ASN A O 1
ATOM 1454 N N . LEU A 1 194 ? 15.904 -9.264 42.161 1.00 30.42 224 LEU A N 1
ATOM 1455 C CA . LEU A 1 194 ? 14.590 -9.676 42.635 1.00 33.92 224 LEU A CA 1
ATOM 1456 C C . LEU A 1 194 ? 14.407 -11.186 42.736 1.00 35.81 224 LEU A C 1
ATOM 1457 O O . LEU A 1 194 ? 15.072 -11.956 42.044 1.00 36.67 224 LEU A O 1
ATOM 1462 N N . GLY A 1 195 ? 13.493 -11.592 43.612 1.00 37.28 225 GLY A N 1
ATOM 1463 C CA . GLY A 1 195 ? 13.203 -13.002 43.801 1.00 40.57 225 GLY A CA 1
ATOM 1464 C C . GLY A 1 195 ? 11.705 -13.251 43.760 1.00 42.55 225 GLY A C 1
ATOM 1465 O O . GLY A 1 195 ? 11.256 -14.054 42.915 1.00 24.97 225 GLY A O 1
#

CATH classification: 3.30.420.10

InterPro domains:
  IPR001650 Helicase, C-terminal domain-like [PF00271] (728-824)
  IPR001650 Helicase, C-terminal domain-like [PS51194] (713-866)
  IPR001650 Helicase, C-terminal domain-l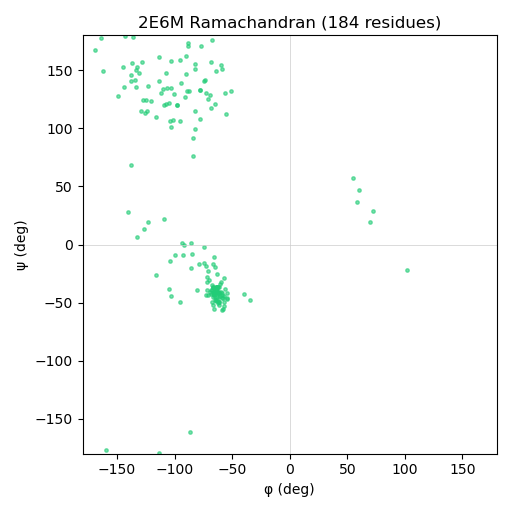ike [SM00490] (743-824)
  IPR002121 HRDC domain [PF00570] (1120-1178)
  IPR002121 HRDC domain [PS50967] (1115-1194)
  IPR002121 HRDC domain [SM00341] (1115-1194)
  IPR002562 3'-5' exonuclease domain [PF01612] (51-223)
  IPR002562 3'-5' exonuclease domain [SM00474] (47-226)
  IPR004589 DNA helicase, ATP-dependent, RecQ type [TIGR00614] (502-975)
  IPR010997 HRDC-like superfamily [SSF47819] (1119-1197)
  IPR011545 DEAD/DEAH-box helicase domain [PF00270] (515-675)
  IPR012337 Ribonuclease H-like superfamily [SSF53098] (65-221)
  IPR014001 Helicase superfamily 1/2, ATP-binding domain [PS51192] (522-688)
  IPR014001 Helicase superfamily 1/2, ATP-binding domain [SM00487] (509-704)
  IPR018982 RQC domain [PF09382] (921-1017)
  IPR018982 RQC domain [SM00956] (923-1028)
  IPR027417 P-loop containing nucleoside triphosphate hydrolase [G3DSA:3.40.50.300] (472-695)
  IPR027417 P-loop containing nucleoside triphosphate hydrolase [G3DSA:3.40.50.300] (696-915)
  IPR027417 P-loop containing nucleoside triphosphate hydrolase [SSF52540] (553-840)
  IPR029491 Helicase Helix-turn-helix domain [PF14493] (1223-1317)

Organism: Mus musculus (NCBI:txid10090)